Protein AF-A0A5E4Q9N6-F1 (afdb_monomer_lite)

pLDDT: mean 71.91, std 23.94, range [23.38, 96.75]

Sequence (325 aa):
MKAAAMTVWIFINLLCFGMCGYLYLIWSQYWMSIERQRLFTESQDKSHRRSSAFNYQEKYTDKHDDQLLNTTYSVQKHRRSVVALKTNMFQIFNKSNRSDPPTNKIIKSRGSPRFPNLHKPILEFDSEKYECQDILTTECQIQTKEFKELMIKEFHRMLMSDAKVFVSGLDSQNPYDVKYERKSMQNIEEIMCALKSVAFRTVTANDEPFLSLGYRIPKEPLLGERVFDTCAVVTSAGALLGSRFGLWFSLQRCNKVRVFEYVPSVRVTRRCHYYIPASDPSCTLGAWHPLAQEKLLAERMRQNSDIDVFQRGFIDINGFNTLRC

Radius of gyration: 28.97 Å; chains: 1; bounding box: 60×70×92 Å

Foldseek 3Di:
DVVVVVVVVVVVVVVVCVVVVVVVVVVVVVLVVVVVVVVLVVVVVVVVVVVVVPPPDDDDDDDDDDDDDDDDDDDDDDDDDDDDPDPDDDDDDDDDDDDDPDDPPPPPPPPRDDDPPPDPDLFPDQLLVLADPDLPDPVNVVSLVVVVVSLLVLLVVCLCPFALPPPPDDPRDPVPPDDDDDDDDDDLLVVLVVLLPPDDWDDACVDPPNVVVVPPGHNATDVHLAAEAEEEAAAFFLLHHDDCCSVSVCLARYQKYKYFSLQPASSDAQGGGVVDNDGHSCSNNNHHDSSSVVSVSQVVQFDDDSCCCHNVGMGMHGHSVNRDD

Organism: NCBI:txid189913

InterPro domains:
  IPR038578 GT29-like superfamiliy [G3DSA:3.90.1480.20] (146-246)
  IPR038578 GT29-like superfamiliy [G3DSA:3.90.1480.20] (247-325)

Structure (mmCIF, N/CA/C/O backbone):
data_AF-A0A5E4Q9N6-F1
#
_entry.id   AF-A0A5E4Q9N6-F1
#
loop_
_atom_site.group_PDB
_atom_site.id
_atom_site.type_symbol
_atom_site.label_atom_id
_atom_site.label_alt_id
_atom_site.label_comp_id
_atom_site.label_asym_id
_atom_site.label_entity_id
_atom_site.label_seq_id
_atom_site.pdbx_PDB_ins_code
_atom_site.Cartn_x
_atom_site.Cartn_y
_atom_site.Cartn_z
_atom_site.occupancy
_atom_site.B_iso_or_equiv
_atom_site.auth_seq_id
_atom_site.auth_comp_id
_atom_site.auth_asym_id
_atom_site.auth_atom_id
_atom_site.pdbx_PDB_model_num
ATOM 1 N N . MET A 1 1 ? 35.224 11.654 70.254 1.00 63.12 1 MET A N 1
ATOM 2 C CA . MET A 1 1 ? 34.308 10.488 70.175 1.00 63.12 1 MET A CA 1
ATOM 3 C C . MET A 1 1 ? 32.966 10.805 69.507 1.00 63.12 1 MET A C 1
ATOM 5 O O . MET A 1 1 ? 32.588 10.071 68.607 1.00 63.12 1 MET A O 1
ATOM 9 N N . LYS A 1 2 ? 32.271 11.903 69.849 1.00 76.50 2 LYS A N 1
ATOM 10 C CA . LYS A 1 2 ? 30.964 12.245 69.242 1.00 76.50 2 LYS A CA 1
ATOM 11 C C . LYS A 1 2 ? 31.005 12.484 67.720 1.00 76.50 2 LYS A C 1
ATOM 13 O O . LYS A 1 2 ? 30.122 12.018 67.015 1.00 76.50 2 LYS A O 1
ATOM 18 N N . ALA A 1 3 ? 32.054 13.134 67.207 1.00 79.44 3 ALA A N 1
ATOM 19 C CA . ALA A 1 3 ? 32.204 13.384 65.768 1.00 79.44 3 ALA A CA 1
ATOM 20 C C . ALA A 1 3 ? 32.363 12.091 64.943 1.00 79.44 3 ALA A C 1
ATOM 22 O O . ALA A 1 3 ? 31.730 11.953 63.904 1.00 79.44 3 ALA A O 1
ATOM 23 N N . ALA A 1 4 ? 33.134 11.118 65.441 1.00 84.00 4 ALA A N 1
ATOM 24 C CA . ALA A 1 4 ? 33.314 9.824 64.778 1.00 84.00 4 ALA A CA 1
ATOM 25 C C . ALA A 1 4 ? 32.023 8.984 64.767 1.00 84.00 4 ALA A C 1
ATOM 27 O O . ALA A 1 4 ? 31.735 8.300 63.794 1.00 84.00 4 ALA A O 1
ATOM 28 N N . ALA A 1 5 ? 31.207 9.068 65.821 1.00 86.06 5 ALA A N 1
ATOM 29 C CA . ALA A 1 5 ? 29.907 8.398 65.846 1.00 86.06 5 ALA A CA 1
ATOM 30 C C . ALA A 1 5 ? 28.927 9.001 64.820 1.00 86.06 5 ALA A C 1
ATOM 32 O O . ALA A 1 5 ? 28.198 8.266 64.156 1.00 86.06 5 ALA A O 1
ATOM 33 N N . MET A 1 6 ? 28.947 10.327 64.641 1.00 87.69 6 MET A N 1
ATOM 34 C CA . MET A 1 6 ? 28.090 11.013 63.666 1.00 87.69 6 MET A CA 1
ATOM 35 C C . MET A 1 6 ? 28.485 10.704 62.218 1.00 87.69 6 MET A C 1
ATOM 37 O O . MET A 1 6 ? 27.607 10.492 61.384 1.00 87.69 6 MET A O 1
ATOM 41 N N . THR A 1 7 ? 29.782 10.617 61.904 1.00 90.06 7 THR A N 1
ATOM 42 C CA . THR A 1 7 ? 30.233 10.261 60.546 1.00 90.06 7 THR A CA 1
ATOM 43 C C . THR A 1 7 ? 29.887 8.817 60.188 1.00 90.06 7 THR A C 1
ATOM 45 O O . THR A 1 7 ? 29.430 8.561 59.075 1.00 90.06 7 THR A O 1
ATOM 48 N N . VAL A 1 8 ? 30.013 7.886 61.139 1.00 91.06 8 VAL A N 1
ATOM 49 C CA . VAL A 1 8 ? 29.593 6.487 60.956 1.00 91.06 8 VAL A CA 1
ATOM 50 C C . VAL A 1 8 ? 28.080 6.391 60.735 1.00 91.06 8 VAL A C 1
ATOM 52 O O . VAL A 1 8 ? 27.640 5.679 59.835 1.00 91.06 8 VAL A O 1
ATOM 55 N N . TRP A 1 9 ? 27.274 7.146 61.487 1.00 91.50 9 TRP A N 1
ATOM 56 C CA . TRP A 1 9 ? 25.818 7.161 61.312 1.00 91.50 9 TRP A CA 1
ATOM 57 C C . TRP A 1 9 ? 25.390 7.698 59.937 1.00 91.50 9 TRP A C 1
ATOM 59 O O . TRP A 1 9 ? 24.536 7.100 59.280 1.00 91.50 9 TRP A O 1
ATOM 69 N N . ILE A 1 10 ? 26.012 8.782 59.459 1.00 91.88 10 ILE A N 1
ATOM 70 C CA . ILE A 1 10 ? 25.745 9.331 58.119 1.00 91.88 10 ILE A CA 1
ATOM 71 C C . ILE A 1 10 ? 26.137 8.322 57.033 1.00 91.88 10 ILE A C 1
ATOM 73 O O . ILE A 1 10 ? 25.369 8.100 56.098 1.00 91.88 10 ILE A O 1
ATOM 77 N N . PHE A 1 11 ? 27.297 7.676 57.171 1.00 92.25 11 PHE A N 1
ATOM 78 C CA . PHE A 1 11 ? 27.776 6.689 56.205 1.00 92.25 11 PHE A CA 1
ATOM 79 C C . PHE A 1 11 ? 26.846 5.472 56.104 1.00 92.25 11 PHE A C 1
ATOM 81 O O . PHE A 1 11 ? 26.514 5.047 54.999 1.00 92.25 11 PHE A O 1
ATOM 88 N N . ILE A 1 12 ? 26.356 4.959 57.238 1.00 92.81 12 ILE A N 1
ATOM 89 C CA . ILE A 1 12 ? 25.386 3.854 57.264 1.00 92.81 12 ILE A CA 1
ATOM 90 C C . ILE A 1 12 ? 24.082 4.259 56.572 1.00 92.81 12 ILE A C 1
ATOM 92 O O . ILE A 1 12 ? 23.580 3.504 55.744 1.00 92.81 12 ILE A O 1
ATOM 96 N N . ASN A 1 13 ? 23.552 5.455 56.848 1.00 90.31 13 ASN A N 1
ATOM 97 C CA . ASN A 1 13 ? 22.339 5.926 56.179 1.00 90.31 13 ASN A CA 1
ATOM 98 C C . ASN A 1 13 ? 22.551 6.066 54.667 1.00 90.31 13 ASN A C 1
ATOM 100 O O . ASN A 1 13 ? 21.716 5.604 53.896 1.00 90.31 13 ASN A O 1
ATOM 104 N N . LEU A 1 14 ? 23.678 6.634 54.229 1.00 91.50 14 LEU A N 1
ATOM 105 C CA . LEU A 1 14 ? 23.986 6.798 52.807 1.00 91.50 14 LEU A CA 1
ATOM 106 C C . LEU A 1 14 ? 24.139 5.448 52.089 1.00 91.50 14 LEU A C 1
ATOM 108 O O . LEU A 1 14 ? 23.623 5.282 50.984 1.00 91.50 14 LEU A O 1
ATOM 112 N N . LEU A 1 15 ? 24.766 4.461 52.737 1.00 91.88 15 LEU A N 1
ATOM 113 C CA . LEU A 1 15 ? 24.825 3.088 52.234 1.00 91.88 15 LEU A CA 1
ATOM 114 C C . LEU A 1 15 ? 23.440 2.440 52.174 1.00 91.88 15 LEU A C 1
ATOM 116 O O . LEU A 1 15 ? 23.105 1.828 51.164 1.00 91.88 15 LEU A O 1
ATOM 120 N N . CYS A 1 16 ? 22.610 2.592 53.208 1.00 91.19 16 CYS A N 1
ATOM 121 C CA . CYS A 1 16 ? 21.252 2.053 53.213 1.00 91.19 16 CYS A CA 1
ATOM 122 C C . CYS A 1 16 ? 20.384 2.688 52.119 1.00 91.19 16 CYS A C 1
ATOM 124 O O . CYS A 1 16 ? 19.725 1.960 51.382 1.00 91.19 16 CYS A O 1
ATOM 126 N N . PHE A 1 17 ? 20.415 4.012 51.948 1.00 90.56 17 PHE A N 1
ATOM 127 C CA . PHE A 1 17 ? 19.688 4.683 50.867 1.00 90.56 17 PHE A CA 1
ATOM 128 C C . PHE A 1 17 ? 20.219 4.289 49.486 1.00 90.56 17 PHE A C 1
ATOM 130 O O . PHE A 1 17 ? 19.421 4.050 48.581 1.00 90.56 17 PHE A O 1
ATOM 137 N N . GLY A 1 18 ? 21.538 4.138 49.332 1.00 91.25 18 GLY A N 1
ATOM 138 C CA . GLY A 1 18 ? 22.152 3.647 48.098 1.00 91.25 18 GLY A CA 1
ATOM 139 C C . GLY A 1 18 ? 21.720 2.219 47.753 1.00 91.25 18 GLY A C 1
ATOM 140 O O . GLY A 1 18 ? 21.276 1.958 46.636 1.00 91.25 18 GLY A O 1
ATOM 141 N N . MET A 1 19 ? 21.767 1.304 48.724 1.00 90.44 19 MET A N 1
ATOM 142 C CA . MET A 1 19 ? 21.374 -0.097 48.542 1.00 90.44 19 MET A CA 1
ATOM 143 C C . MET A 1 19 ? 19.867 -0.249 48.307 1.00 90.44 19 MET A 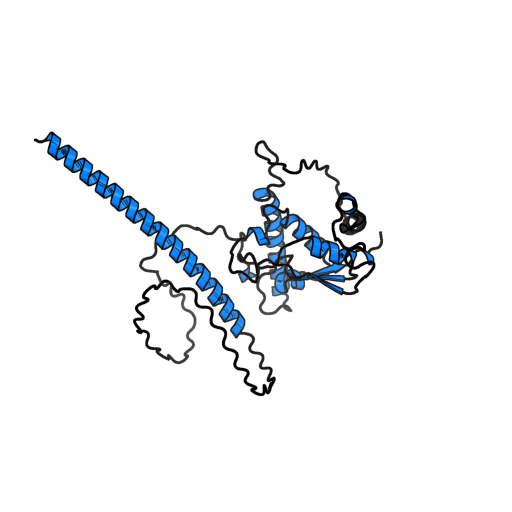C 1
ATOM 145 O O . MET A 1 19 ? 19.462 -0.984 47.407 1.00 90.44 19 MET A O 1
ATOM 149 N N . CYS A 1 20 ? 19.026 0.476 49.050 1.00 90.06 20 CYS A N 1
ATOM 150 C CA . CYS A 1 20 ? 17.578 0.491 48.834 1.00 90.06 20 CYS A CA 1
ATOM 151 C C . CYS A 1 20 ? 17.212 1.092 47.469 1.00 90.06 20 CYS A C 1
ATOM 153 O O . CYS A 1 20 ? 16.354 0.548 46.775 1.00 90.06 20 CYS A O 1
ATOM 155 N N . GLY A 1 21 ? 17.887 2.167 47.049 1.00 89.25 21 GLY A N 1
ATOM 156 C CA . GLY A 1 21 ? 17.717 2.754 45.719 1.00 89.25 21 GLY A CA 1
ATOM 157 C C . GLY A 1 21 ? 18.107 1.782 44.603 1.00 89.25 21 GLY A C 1
ATOM 158 O O . GLY A 1 21 ? 17.365 1.618 43.636 1.00 89.25 21 GLY A O 1
ATOM 159 N N . TYR A 1 22 ? 19.218 1.063 44.767 1.00 90.62 22 TYR A N 1
ATOM 160 C CA . TYR A 1 22 ? 19.654 0.041 43.815 1.00 90.62 22 TYR A CA 1
ATOM 161 C C . TYR A 1 22 ? 18.675 -1.141 43.729 1.00 90.62 22 TYR A C 1
ATOM 163 O O . TYR A 1 22 ? 18.290 -1.552 42.633 1.00 90.62 22 TYR A O 1
ATOM 171 N N . LEU A 1 23 ? 18.198 -1.645 44.873 1.00 87.88 23 LEU A N 1
ATOM 172 C CA . LEU A 1 23 ? 17.172 -2.690 44.918 1.00 87.88 23 LEU A CA 1
ATOM 173 C C . LEU A 1 23 ? 15.864 -2.232 44.262 1.00 87.88 23 LEU A C 1
ATOM 175 O O . LEU A 1 23 ? 15.242 -3.016 43.549 1.00 87.88 23 LEU A O 1
ATOM 179 N N . TYR A 1 24 ? 15.470 -0.967 44.435 1.00 87.38 24 TYR A N 1
ATOM 180 C CA . TYR A 1 24 ? 14.301 -0.398 43.762 1.00 87.38 24 TYR A CA 1
ATOM 181 C C . TYR A 1 24 ? 14.479 -0.321 42.237 1.00 87.38 24 TYR A C 1
ATOM 183 O O . TYR A 1 24 ? 13.549 -0.633 41.489 1.00 87.38 24 TYR A O 1
ATOM 191 N N . LEU A 1 25 ? 15.671 0.034 41.747 1.00 82.69 25 LEU A N 1
ATOM 192 C CA . LEU A 1 25 ? 15.967 0.026 40.310 1.00 82.69 25 LEU A CA 1
ATOM 193 C C . LEU A 1 25 ? 15.914 -1.389 39.725 1.00 82.69 25 LEU A C 1
ATOM 195 O O . LEU A 1 25 ? 15.277 -1.590 38.694 1.00 82.69 25 LEU A O 1
ATOM 199 N N . ILE A 1 26 ? 16.494 -2.384 40.402 1.00 84.38 26 ILE A N 1
ATOM 200 C CA . ILE A 1 26 ? 16.391 -3.786 39.967 1.00 84.38 26 ILE A CA 1
ATOM 201 C C . ILE A 1 26 ? 14.936 -4.253 39.998 1.00 84.38 26 ILE A C 1
ATOM 203 O O . ILE A 1 26 ? 14.472 -4.874 39.047 1.00 84.38 26 ILE A O 1
ATOM 207 N N . TRP A 1 27 ? 14.201 -3.948 41.066 1.00 83.38 27 TRP A N 1
ATOM 208 C CA . TRP A 1 27 ? 12.804 -4.345 41.214 1.00 83.38 27 TRP A CA 1
ATOM 209 C C . TRP A 1 27 ? 11.920 -3.717 40.130 1.00 83.38 27 TRP A C 1
ATOM 211 O O . TRP A 1 27 ? 11.138 -4.418 39.489 1.00 83.38 27 TRP A O 1
ATOM 221 N N . SER A 1 28 ? 12.082 -2.421 39.857 1.00 77.50 28 SER A N 1
ATOM 222 C CA . SER A 1 28 ? 11.343 -1.735 38.791 1.00 77.50 28 SER A CA 1
ATOM 223 C C . SER A 1 28 ? 11.715 -2.254 37.397 1.00 77.50 28 SER A C 1
ATOM 225 O O . SER A 1 28 ? 10.812 -2.511 36.601 1.00 77.50 28 SER A O 1
ATOM 227 N N . GLN A 1 29 ? 13.000 -2.503 37.108 1.00 73.06 29 GLN A N 1
ATOM 228 C CA . GLN A 1 29 ? 13.435 -3.126 35.849 1.00 73.06 29 GLN A CA 1
ATOM 229 C C . GLN A 1 29 ? 12.913 -4.562 35.695 1.00 73.06 29 GLN A C 1
ATOM 231 O O . GLN A 1 29 ? 12.460 -4.939 34.613 1.00 73.06 29 GLN A O 1
ATOM 236 N N . TYR A 1 30 ? 12.927 -5.355 36.769 1.00 81.31 30 TYR A N 1
ATOM 237 C CA . TYR A 1 30 ? 12.400 -6.719 36.785 1.00 81.31 30 TYR A CA 1
ATOM 238 C C . TYR A 1 30 ? 10.909 -6.735 36.446 1.00 81.31 30 TYR A C 1
ATOM 240 O O . TYR A 1 30 ? 10.497 -7.425 35.513 1.00 81.31 30 TYR A O 1
ATOM 248 N N . TRP A 1 31 ? 10.100 -5.931 37.141 1.00 72.88 31 TRP A N 1
ATOM 249 C CA . TRP A 1 31 ? 8.663 -5.861 36.874 1.00 72.88 31 TRP A CA 1
ATOM 250 C C . TRP A 1 31 ? 8.352 -5.315 35.483 1.00 72.88 31 TRP A C 1
ATOM 252 O O . TRP A 1 31 ? 7.446 -5.820 34.827 1.00 72.88 31 TRP A O 1
ATOM 262 N N . MET A 1 32 ? 9.130 -4.351 34.989 1.00 66.19 32 MET A N 1
ATOM 263 C CA . MET A 1 32 ? 8.993 -3.842 33.623 1.00 66.19 32 MET A CA 1
ATOM 264 C C . MET A 1 32 ? 9.303 -4.918 32.566 1.00 66.19 32 MET A C 1
ATOM 266 O O . MET A 1 32 ? 8.628 -4.990 31.538 1.00 66.19 32 MET A O 1
ATOM 270 N N . SER A 1 33 ? 10.288 -5.783 32.821 1.00 67.94 33 SER A N 1
ATOM 271 C CA . SER A 1 33 ? 10.612 -6.934 31.968 1.00 67.94 33 SER A CA 1
ATOM 272 C C . SER A 1 33 ? 9.507 -7.998 31.989 1.00 67.94 33 SER A C 1
ATOM 274 O O . SER A 1 33 ? 9.077 -8.465 30.934 1.00 67.94 33 SER A O 1
ATOM 276 N N . ILE A 1 34 ? 8.992 -8.337 33.175 1.00 68.94 34 ILE A N 1
ATOM 277 C CA . ILE A 1 34 ? 7.900 -9.308 33.341 1.00 68.94 34 ILE A CA 1
ATOM 278 C C . ILE A 1 34 ? 6.616 -8.826 32.667 1.00 68.94 34 ILE A C 1
ATOM 280 O O . ILE A 1 34 ? 5.957 -9.608 31.983 1.00 68.94 34 ILE A O 1
ATOM 284 N N . GLU A 1 35 ? 6.265 -7.549 32.813 1.00 65.56 35 GLU A N 1
ATOM 285 C CA . GLU A 1 35 ? 5.059 -7.008 32.185 1.00 65.56 35 GLU A CA 1
ATOM 286 C C . GLU A 1 35 ? 5.188 -7.006 30.657 1.00 65.56 35 GLU A C 1
ATOM 288 O O . GLU A 1 35 ? 4.273 -7.435 29.955 1.00 65.56 35 GLU A O 1
ATOM 293 N N . ARG A 1 36 ? 6.375 -6.663 30.133 1.00 58.41 36 ARG A N 1
ATOM 294 C CA . ARG A 1 36 ? 6.696 -6.812 28.708 1.00 58.41 36 ARG A CA 1
ATOM 295 C C . ARG A 1 36 ? 6.514 -8.265 28.237 1.00 58.41 36 ARG A C 1
ATOM 297 O O . ARG A 1 36 ? 5.963 -8.475 27.162 1.00 58.41 36 ARG A O 1
ATOM 304 N N . GLN A 1 37 ? 6.935 -9.259 29.024 1.00 59.28 37 GLN A N 1
ATOM 305 C CA . GLN A 1 37 ? 6.758 -10.681 28.695 1.00 59.28 37 GLN A CA 1
ATOM 306 C C . GLN A 1 37 ? 5.292 -11.137 28.737 1.00 59.28 37 GLN A C 1
ATOM 308 O O . GLN A 1 37 ? 4.863 -11.837 27.823 1.00 59.28 37 GLN A O 1
ATOM 313 N N . ARG A 1 38 ? 4.502 -10.716 29.735 1.00 60.38 38 ARG A N 1
ATOM 314 C CA . ARG A 1 38 ? 3.066 -11.051 29.813 1.00 60.38 38 ARG A CA 1
ATOM 315 C C . ARG A 1 38 ? 2.285 -10.567 28.600 1.00 60.38 38 ARG A C 1
ATOM 317 O O . ARG A 1 38 ? 1.470 -11.315 28.074 1.00 60.38 38 ARG A O 1
ATOM 324 N N . LEU A 1 39 ? 2.577 -9.358 28.131 1.00 52.25 39 LEU A N 1
ATOM 325 C CA . LEU A 1 39 ? 1.938 -8.779 26.949 1.00 52.25 39 LEU A CA 1
ATOM 326 C C . LEU A 1 39 ? 2.237 -9.581 25.672 1.00 52.25 39 LEU A C 1
ATOM 328 O O . LEU A 1 39 ? 1.369 -9.723 24.810 1.00 52.25 39 LEU A O 1
ATOM 332 N N . PHE A 1 40 ? 3.438 -10.159 25.557 1.00 52.41 40 PHE A N 1
ATOM 333 C CA . PHE A 1 40 ? 3.755 -11.083 24.466 1.00 52.41 40 PHE A CA 1
ATOM 334 C C . PHE A 1 40 ? 2.951 -12.386 24.574 1.00 52.41 40 PHE A C 1
ATOM 336 O O . PHE A 1 40 ? 2.409 -12.839 23.564 1.00 52.41 40 PHE A O 1
ATOM 343 N N . THR A 1 41 ? 2.806 -12.951 25.776 1.00 49.03 41 THR A N 1
ATOM 344 C CA . THR A 1 41 ? 2.008 -14.167 26.005 1.00 49.03 41 THR A CA 1
ATOM 345 C C . THR A 1 41 ? 0.518 -13.939 25.735 1.00 49.03 41 THR A C 1
ATOM 347 O O . THR A 1 41 ? -0.110 -14.754 25.067 1.00 49.03 41 THR A O 1
ATOM 350 N N . GLU A 1 42 ? -0.047 -12.807 26.162 1.00 47.59 42 GLU A N 1
ATOM 351 C CA . GLU A 1 42 ? -1.461 -12.467 25.941 1.00 47.59 42 GLU A CA 1
ATOM 352 C C . GLU A 1 42 ? -1.776 -12.248 24.448 1.00 47.59 42 GLU A C 1
ATOM 354 O O . GLU A 1 42 ? -2.824 -12.671 23.955 1.00 47.59 42 GLU A O 1
ATOM 359 N N . SER A 1 43 ? -0.828 -11.685 23.684 1.00 46.88 43 SER A N 1
ATOM 360 C CA . SER A 1 43 ? -0.939 -11.586 22.220 1.00 46.88 43 SER A CA 1
ATOM 361 C C . SER A 1 43 ? -0.906 -12.952 21.517 1.00 46.88 43 SER A C 1
ATOM 363 O O . SER A 1 43 ? -1.588 -13.143 20.507 1.00 46.88 43 SER A O 1
ATOM 365 N N . GLN A 1 44 ? -0.160 -13.924 22.059 1.00 44.62 44 GLN A N 1
ATOM 366 C CA . GLN A 1 44 ? -0.135 -15.294 21.541 1.00 44.62 44 GLN A CA 1
ATOM 367 C C . GLN A 1 44 ? -1.417 -16.055 21.887 1.00 44.62 44 GLN A C 1
ATOM 369 O O . GLN A 1 44 ? -1.954 -16.745 21.020 1.00 44.62 44 GLN A O 1
ATOM 374 N N . ASP A 1 45 ? -1.956 -15.889 23.093 1.00 40.06 45 ASP A N 1
ATOM 375 C CA . ASP A 1 45 ? -3.179 -16.575 23.526 1.00 40.06 45 ASP A CA 1
ATOM 376 C C . ASP A 1 45 ? -4.422 -16.097 22.745 1.00 40.06 45 ASP A C 1
ATOM 378 O O . ASP A 1 45 ? -5.260 -16.906 22.334 1.00 40.06 45 ASP A O 1
ATOM 382 N N . LYS A 1 46 ? -4.500 -14.795 22.417 1.00 44.97 46 LYS A N 1
ATOM 383 C CA . LYS A 1 46 ? -5.507 -14.261 21.477 1.00 44.97 46 LYS A CA 1
ATOM 384 C C . LYS A 1 46 ? -5.354 -14.856 20.066 1.00 44.97 46 LYS A C 1
ATOM 386 O O . LYS A 1 46 ? -6.355 -15.130 19.405 1.00 44.97 46 LYS A O 1
ATOM 391 N N . SER A 1 47 ? -4.121 -15.106 19.609 1.00 38.31 47 SER A N 1
ATOM 392 C CA . SER A 1 47 ? -3.859 -15.725 18.299 1.00 38.31 47 SER A CA 1
ATOM 393 C C . SER A 1 47 ? -4.219 -17.220 18.253 1.00 38.31 47 SER A C 1
ATOM 395 O O . SER A 1 47 ? -4.844 -17.658 17.292 1.00 38.31 47 SER A O 1
ATOM 397 N N . HIS A 1 48 ? -3.945 -17.988 19.315 1.00 34.50 48 HIS A N 1
ATOM 398 C CA . HIS A 1 48 ? -4.281 -19.416 19.394 1.00 34.50 48 HIS A CA 1
ATOM 399 C C . HIS A 1 48 ? -5.787 -19.678 19.555 1.00 34.50 48 HIS A C 1
ATOM 401 O O . HIS A 1 48 ? -6.301 -20.669 19.026 1.00 34.50 48 HIS A O 1
ATOM 407 N N . ARG A 1 49 ? -6.521 -18.771 20.216 1.00 34.53 49 ARG A N 1
ATOM 408 C CA . ARG A 1 49 ? -7.995 -18.793 20.229 1.00 34.53 49 ARG A CA 1
ATOM 409 C C . ARG A 1 49 ? -8.612 -18.444 18.869 1.00 34.53 49 ARG A C 1
ATOM 411 O O . ARG A 1 49 ? -9.667 -18.976 18.545 1.00 34.53 49 ARG A O 1
ATOM 418 N N . ARG A 1 50 ? -7.951 -17.620 18.041 1.00 37.78 50 ARG A N 1
ATOM 419 C CA . ARG A 1 50 ? -8.376 -17.357 16.650 1.00 37.78 50 ARG A CA 1
ATOM 420 C C . ARG A 1 50 ? -8.204 -18.584 15.743 1.00 37.78 50 ARG A C 1
ATOM 422 O O . ARG A 1 50 ? -9.062 -18.827 14.903 1.00 37.78 50 ARG A O 1
ATOM 429 N N . SER A 1 51 ? -7.168 -19.402 15.948 1.00 32.50 51 SER A N 1
ATOM 430 C CA . SER A 1 51 ? -6.929 -20.618 15.146 1.00 32.50 51 SER A CA 1
ATOM 431 C C . SER A 1 51 ? -7.894 -21.772 15.439 1.00 32.50 51 SER A C 1
ATOM 433 O O . SER A 1 51 ? -8.029 -22.677 14.626 1.00 32.50 51 SER A O 1
ATOM 435 N N . SER A 1 52 ? -8.556 -21.770 16.598 1.00 31.23 52 SER A N 1
ATOM 436 C CA . SER A 1 52 ? -9.458 -22.851 17.026 1.00 31.23 52 SER A CA 1
ATOM 437 C C . SER A 1 52 ? -10.925 -22.628 16.625 1.00 31.23 52 SER A C 1
ATOM 439 O O . SER A 1 52 ? -11.739 -23.535 16.782 1.00 31.23 52 SER A O 1
ATOM 441 N N . ALA A 1 53 ? -11.260 -21.461 16.060 1.00 31.23 53 ALA A N 1
ATOM 442 C CA . ALA A 1 53 ? -12.606 -21.135 15.578 1.00 31.23 53 ALA A CA 1
ATOM 443 C C . ALA A 1 53 ? -12.872 -21.547 14.112 1.00 31.23 53 ALA A C 1
ATOM 445 O O . ALA A 1 53 ? -14.012 -21.478 13.664 1.00 31.23 53 ALA A O 1
ATOM 446 N N . PHE A 1 54 ? -11.859 -22.029 13.381 1.00 29.27 54 PHE A N 1
ATOM 447 C CA . PHE A 1 54 ? -11.995 -22.582 12.026 1.00 29.27 54 PHE A CA 1
ATOM 448 C C . PHE A 1 54 ? -11.591 -24.063 11.993 1.00 29.27 54 PHE A C 1
ATOM 450 O O . PHE A 1 54 ? -10.642 -24.453 11.324 1.00 29.27 54 PHE A O 1
ATOM 457 N N . ASN A 1 55 ? -12.337 -24.911 12.702 1.00 25.80 55 ASN A N 1
ATOM 458 C CA . ASN A 1 55 ? -12.392 -26.336 12.371 1.00 25.80 55 ASN A CA 1
ATOM 459 C C . ASN A 1 55 ? -13.548 -26.551 11.390 1.00 25.80 55 ASN A C 1
ATOM 461 O O . ASN A 1 55 ? -14.629 -26.992 11.777 1.00 25.80 55 ASN A O 1
ATOM 465 N N . TYR A 1 56 ? -13.321 -26.215 10.116 1.00 24.52 56 TYR A N 1
ATOM 466 C CA . TYR A 1 56 ? -14.074 -26.854 9.043 1.00 24.52 56 TYR A CA 1
ATOM 467 C C . TYR A 1 56 ? -13.391 -28.188 8.762 1.00 24.52 56 TYR A C 1
ATOM 469 O O . TYR A 1 56 ? -12.200 -28.273 8.468 1.00 24.52 56 TYR A O 1
ATOM 477 N N . GLN A 1 57 ? -14.157 -29.238 8.994 1.00 28.39 57 GLN A N 1
ATOM 478 C CA . GLN A 1 57 ? -13.735 -30.620 9.009 1.00 28.39 57 GLN A CA 1
ATOM 479 C C . GLN A 1 57 ? -13.585 -31.106 7.566 1.00 28.39 57 GLN A C 1
ATOM 481 O O . GLN A 1 57 ? -14.563 -31.533 6.962 1.00 28.39 57 GLN A O 1
ATOM 486 N N . GLU A 1 58 ? -12.371 -31.053 7.015 1.00 24.23 58 GLU A N 1
ATOM 487 C CA . GLU A 1 58 ? -12.068 -31.700 5.738 1.00 24.23 58 GLU A CA 1
ATOM 488 C C . GLU A 1 58 ? -11.194 -32.934 5.969 1.00 24.23 58 GLU A C 1
ATOM 490 O O . GLU A 1 58 ? -10.047 -32.888 6.414 1.00 24.23 58 GLU A O 1
ATOM 495 N N . LYS A 1 59 ? -11.826 -34.083 5.745 1.00 24.00 59 LYS A N 1
ATOM 496 C CA . LYS A 1 59 ? -11.290 -35.422 5.936 1.00 24.00 59 LYS A CA 1
ATOM 497 C C . LYS A 1 59 ? -10.494 -35.795 4.684 1.00 24.00 59 LYS A C 1
ATOM 499 O O . LYS A 1 59 ? -11.060 -36.364 3.759 1.00 24.00 59 LYS A O 1
ATOM 504 N N . TYR A 1 60 ? -9.199 -35.491 4.664 1.00 23.38 60 TYR A N 1
ATOM 505 C CA . TYR A 1 60 ? -8.258 -36.072 3.704 1.00 23.38 60 TYR A CA 1
ATOM 506 C C . TYR A 1 60 ? -7.483 -37.199 4.391 1.00 23.38 60 TYR A C 1
ATOM 508 O O . TYR A 1 60 ? -6.709 -36.981 5.320 1.00 23.38 60 TYR A O 1
ATOM 516 N N . THR A 1 61 ? -7.759 -38.433 3.976 1.00 25.02 61 THR A N 1
ATOM 517 C CA . THR A 1 61 ? -6.976 -39.610 4.351 1.00 25.02 61 THR A CA 1
ATOM 518 C C . THR A 1 61 ? -5.745 -39.666 3.462 1.00 25.02 61 THR A C 1
ATOM 520 O O . THR A 1 61 ? -5.885 -39.996 2.285 1.00 25.02 61 THR A O 1
ATOM 523 N N . ASP A 1 62 ? -4.570 -39.386 4.018 1.00 25.47 62 ASP A N 1
ATOM 524 C CA . ASP A 1 62 ? -3.303 -39.665 3.348 1.00 25.47 62 ASP A CA 1
ATOM 525 C C . ASP A 1 62 ? -2.637 -40.875 4.008 1.00 25.47 62 ASP A C 1
ATOM 527 O O . ASP A 1 62 ? -2.330 -40.878 5.204 1.00 25.47 62 ASP A O 1
ATOM 531 N N . LYS A 1 63 ? -2.503 -41.951 3.228 1.00 26.33 63 LYS A N 1
ATOM 532 C CA . LYS A 1 63 ? -1.721 -43.135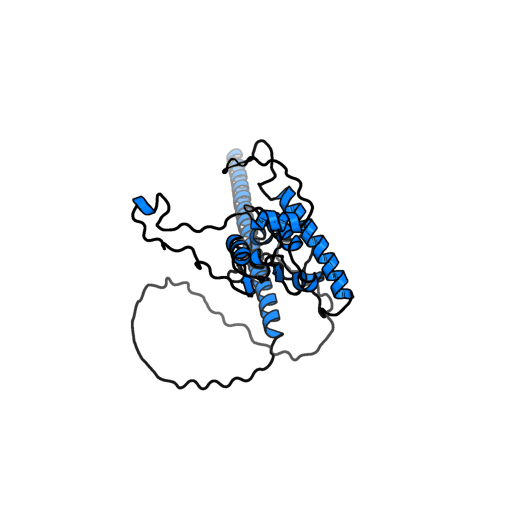 3.581 1.00 26.33 63 LYS A CA 1
ATOM 533 C C . LYS A 1 63 ? -0.265 -42.809 3.274 1.00 26.33 63 LYS A C 1
ATOM 535 O O . LYS A 1 63 ? 0.107 -42.772 2.107 1.00 26.33 63 LYS A O 1
ATOM 540 N N . HIS A 1 64 ? 0.550 -42.635 4.306 1.00 26.83 64 HIS A N 1
ATOM 541 C CA . HIS A 1 64 ? 1.998 -42.689 4.155 1.00 26.83 64 HIS A CA 1
ATOM 542 C C . HIS A 1 64 ? 2.503 -44.061 4.598 1.00 26.83 64 HIS A C 1
ATOM 544 O O . HIS A 1 64 ? 2.396 -44.423 5.768 1.00 26.83 64 HIS A O 1
ATOM 550 N N . ASP A 1 65 ? 3.009 -44.814 3.619 1.00 26.03 65 ASP A N 1
ATOM 551 C CA . ASP A 1 65 ? 3.839 -45.998 3.812 1.00 26.03 65 ASP A CA 1
ATOM 552 C C . ASP A 1 65 ? 5.148 -45.600 4.504 1.00 26.03 65 ASP A C 1
ATOM 554 O O . ASP A 1 65 ? 5.874 -44.710 4.050 1.00 26.03 65 ASP A O 1
ATOM 558 N N . ASP A 1 66 ? 5.447 -46.300 5.595 1.00 29.03 66 ASP A N 1
ATOM 559 C CA . ASP A 1 66 ? 6.741 -46.293 6.259 1.00 29.03 66 ASP A CA 1
ATOM 560 C C . ASP A 1 66 ? 7.786 -46.978 5.369 1.00 29.03 66 ASP A C 1
ATOM 562 O O . ASP A 1 66 ? 7.719 -48.185 5.126 1.00 29.03 66 ASP A O 1
ATOM 566 N N . GLN A 1 67 ? 8.822 -46.243 4.963 1.00 29.25 67 GLN A N 1
ATOM 567 C CA . GLN A 1 67 ? 10.107 -46.856 4.633 1.00 29.25 67 GLN A CA 1
ATOM 568 C C . GLN A 1 67 ? 11.251 -46.147 5.351 1.00 29.25 67 GLN A C 1
ATOM 570 O O . GLN A 1 67 ? 11.600 -44.996 5.093 1.00 29.25 67 GLN A O 1
ATOM 575 N N . LEU A 1 68 ? 11.823 -46.914 6.278 1.00 27.84 68 LEU A N 1
ATOM 576 C CA . LEU A 1 68 ? 13.080 -46.693 6.967 1.00 27.84 68 LEU A CA 1
ATOM 577 C C . LEU A 1 68 ? 14.214 -46.333 6.003 1.00 27.84 68 LEU A C 1
ATOM 579 O O . LEU A 1 68 ? 14.492 -47.078 5.067 1.00 27.84 68 LEU A O 1
ATOM 583 N N . LEU A 1 69 ? 14.991 -45.313 6.366 1.00 27.22 69 LEU A N 1
ATOM 584 C CA . LEU A 1 69 ? 16.414 -45.259 6.044 1.00 27.22 69 LEU A CA 1
ATOM 585 C C . LEU A 1 69 ? 17.180 -44.621 7.204 1.00 27.22 69 LEU A C 1
ATOM 587 O O . LEU A 1 69 ? 17.156 -43.416 7.444 1.00 27.22 69 LEU A O 1
ATOM 591 N N . ASN A 1 70 ? 17.855 -45.503 7.941 1.00 25.91 70 ASN A N 1
ATOM 592 C CA . ASN A 1 70 ? 18.891 -45.185 8.907 1.00 25.91 70 ASN A CA 1
ATOM 593 C C . ASN A 1 70 ? 20.038 -44.471 8.195 1.00 25.91 70 ASN A C 1
ATOM 595 O O . ASN A 1 70 ? 20.680 -45.051 7.319 1.00 25.91 70 ASN A O 1
ATOM 599 N N . THR A 1 71 ? 20.388 -43.263 8.624 1.00 27.38 71 THR A N 1
ATOM 600 C CA . THR A 1 71 ? 21.769 -42.800 8.470 1.00 27.38 71 THR A CA 1
ATOM 601 C C . THR A 1 71 ? 22.166 -41.937 9.656 1.00 27.38 71 THR A C 1
ATOM 603 O O . THR A 1 71 ? 21.735 -40.803 9.839 1.00 27.38 71 THR A O 1
ATOM 606 N N . THR A 1 72 ? 22.999 -42.537 10.494 1.00 25.86 72 THR A N 1
ATOM 607 C CA . THR A 1 72 ? 23.749 -41.923 11.580 1.00 25.86 72 THR A CA 1
ATOM 608 C C . THR A 1 72 ? 24.770 -40.933 11.027 1.00 25.86 72 THR A C 1
ATOM 610 O O . THR A 1 72 ? 25.720 -41.351 10.373 1.00 25.86 72 THR A O 1
ATOM 613 N N . TYR A 1 73 ? 24.641 -39.651 11.368 1.00 26.05 73 TYR A N 1
ATOM 614 C CA . TYR A 1 73 ? 25.780 -38.734 11.421 1.00 26.05 73 TYR A CA 1
ATOM 615 C C . TYR A 1 73 ? 25.722 -37.907 12.706 1.00 26.05 73 TYR A C 1
ATOM 617 O O . TYR A 1 73 ? 24.855 -37.062 12.918 1.00 26.05 73 TYR A O 1
ATOM 625 N N . SER A 1 74 ? 26.664 -38.228 13.589 1.00 25.48 74 SER A N 1
ATOM 626 C CA . SER A 1 74 ? 26.952 -37.553 14.846 1.00 25.48 74 SER A CA 1
ATOM 627 C C . SER A 1 74 ? 27.714 -36.258 14.576 1.00 25.48 74 SER A C 1
ATOM 629 O O . SER A 1 74 ? 28.799 -36.293 14.000 1.00 25.48 74 SER A O 1
ATOM 631 N N . VAL A 1 75 ? 27.186 -35.130 15.055 1.00 27.97 75 VAL A N 1
ATOM 632 C CA . VAL A 1 75 ? 27.986 -33.939 15.367 1.00 27.97 75 VAL A CA 1
ATOM 633 C C . VAL A 1 75 ? 27.555 -33.427 16.738 1.00 27.97 75 VAL A C 1
ATOM 635 O O . VAL A 1 75 ? 26.562 -32.719 16.895 1.00 27.97 75 VAL A O 1
ATOM 638 N N . GLN A 1 76 ? 28.319 -33.810 17.760 1.00 30.45 76 GLN A N 1
ATOM 639 C CA . GLN A 1 76 ? 28.295 -33.174 19.072 1.00 30.45 76 GLN A CA 1
ATOM 640 C C . GLN A 1 76 ? 28.896 -31.764 18.985 1.00 30.45 76 GLN A C 1
ATOM 642 O O . GLN A 1 76 ? 30.038 -31.604 18.560 1.00 30.45 76 GLN A O 1
ATOM 647 N N . LYS A 1 77 ? 28.188 -30.759 19.514 1.00 29.48 77 LYS A N 1
ATOM 648 C CA . LYS A 1 77 ? 28.811 -29.592 20.161 1.00 29.48 77 LYS A CA 1
ATOM 649 C C . LYS A 1 77 ? 27.962 -29.115 21.341 1.00 29.48 77 LYS A C 1
ATOM 651 O O . LYS A 1 77 ? 26.739 -29.204 21.344 1.00 29.48 77 LYS A O 1
ATOM 656 N N . HIS A 1 78 ? 28.672 -28.731 22.393 1.00 29.92 78 HIS A N 1
ATOM 657 C CA . HIS A 1 78 ? 28.291 -28.843 23.796 1.00 29.92 78 HIS A CA 1
ATOM 658 C C . HIS A 1 78 ? 27.107 -27.987 24.274 1.00 29.92 78 HIS A C 1
ATOM 660 O O . HIS A 1 78 ? 27.086 -26.768 24.121 1.00 29.92 78 HIS A O 1
ATOM 666 N N . ARG A 1 79 ? 26.203 -28.644 25.014 1.00 31.73 79 ARG A N 1
ATOM 667 C CA . ARG A 1 79 ? 25.283 -28.025 25.976 1.00 31.73 79 ARG A CA 1
ATOM 668 C C . ARG A 1 79 ? 26.075 -27.519 27.186 1.00 31.73 79 ARG A C 1
ATOM 670 O O . ARG A 1 79 ? 26.715 -28.317 27.864 1.00 31.73 79 ARG A O 1
ATOM 677 N N . ARG A 1 80 ? 25.968 -26.227 27.511 1.00 34.12 80 ARG A N 1
ATOM 678 C CA . ARG A 1 80 ? 26.182 -25.758 28.888 1.00 34.12 80 ARG A CA 1
ATOM 679 C C . ARG A 1 80 ? 24.879 -25.941 29.663 1.00 34.12 80 ARG A C 1
ATOM 681 O O . ARG A 1 80 ? 23.812 -25.524 29.223 1.00 34.12 80 ARG A O 1
ATOM 688 N N . SER A 1 81 ? 25.001 -26.641 30.778 1.00 33.72 81 SER A N 1
ATOM 689 C CA . SER A 1 81 ? 23.964 -27.028 31.724 1.00 33.72 81 SER A CA 1
ATOM 690 C C . SER A 1 81 ? 23.403 -25.829 32.489 1.00 33.72 81 SER A C 1
ATOM 692 O O . SER A 1 81 ? 24.149 -25.140 33.181 1.00 33.72 81 SER A O 1
ATOM 694 N N . VAL A 1 82 ? 22.084 -25.650 32.451 1.00 31.12 82 VAL A N 1
ATOM 695 C CA . VAL A 1 82 ? 21.337 -24.993 33.529 1.00 31.12 82 VAL A CA 1
ATOM 696 C C . VAL A 1 82 ? 20.395 -26.045 34.097 1.00 31.12 82 VAL A C 1
ATOM 698 O O . VAL A 1 82 ? 19.554 -26.596 33.390 1.00 31.12 82 VAL A O 1
ATOM 701 N N . VAL A 1 83 ? 20.606 -26.370 35.368 1.00 30.88 83 VAL A N 1
ATOM 702 C CA . VAL A 1 83 ? 19.763 -27.262 36.161 1.00 30.88 83 VAL A CA 1
ATOM 703 C C . VAL A 1 83 ? 18.403 -26.583 36.331 1.00 30.88 83 VAL A C 1
ATOM 705 O O . VAL A 1 83 ? 18.266 -25.646 37.110 1.00 30.88 83 VAL A O 1
ATOM 708 N N . ALA A 1 84 ? 17.400 -27.034 35.580 1.00 33.06 84 ALA A N 1
ATOM 709 C CA . ALA A 1 84 ? 16.005 -26.700 35.834 1.00 33.06 84 ALA A CA 1
ATOM 710 C C . ALA A 1 84 ? 15.414 -27.794 36.730 1.00 33.06 84 ALA A C 1
ATOM 712 O O . ALA A 1 84 ? 15.117 -28.900 36.276 1.00 33.06 84 ALA A O 1
ATOM 713 N N . LEU A 1 85 ? 15.288 -27.486 38.021 1.00 27.42 85 LEU A N 1
ATOM 714 C CA . LEU A 1 85 ? 14.585 -28.316 38.991 1.00 27.42 85 LEU A CA 1
ATOM 715 C C . LEU A 1 85 ? 13.097 -28.327 38.607 1.00 27.42 85 LEU A C 1
ATOM 717 O O . LEU A 1 85 ? 12.397 -27.325 38.743 1.00 27.42 85 LEU A O 1
ATOM 721 N N . LYS A 1 86 ? 12.626 -29.445 38.055 1.00 30.03 86 LYS A N 1
ATOM 722 C CA . LYS A 1 86 ? 11.242 -29.621 37.612 1.00 30.03 86 LYS A CA 1
ATOM 723 C C . LYS A 1 86 ? 10.408 -30.116 38.798 1.00 30.03 86 LYS A C 1
ATOM 725 O O . LYS A 1 86 ? 10.239 -31.317 38.984 1.00 30.03 86 LYS A O 1
ATOM 730 N N . THR A 1 87 ? 9.905 -29.206 39.627 1.00 28.92 87 THR A N 1
ATOM 731 C CA . THR A 1 87 ? 8.844 -29.539 40.587 1.00 28.92 87 THR A CA 1
ATOM 732 C C . THR A 1 87 ? 7.519 -29.635 39.834 1.00 28.92 87 THR A C 1
ATOM 734 O O . THR A 1 87 ? 6.862 -28.643 39.528 1.00 28.92 87 THR A O 1
ATOM 737 N N . ASN A 1 88 ? 7.139 -30.867 39.492 1.00 31.64 88 ASN A N 1
ATOM 738 C CA . ASN A 1 88 ? 5.799 -31.201 39.023 1.00 31.64 88 ASN A CA 1
ATOM 739 C C . ASN A 1 88 ? 4.805 -30.986 40.167 1.00 31.64 88 ASN A C 1
ATOM 741 O O . ASN A 1 88 ? 4.673 -31.838 41.042 1.00 31.64 88 ASN A O 1
ATOM 745 N N . MET A 1 89 ? 4.078 -29.873 40.145 1.00 31.14 89 MET A N 1
ATOM 746 C CA . MET A 1 89 ? 2.883 -29.726 40.968 1.00 31.14 89 MET A CA 1
ATOM 747 C C . MET A 1 89 ? 1.852 -28.843 40.266 1.00 31.14 89 MET A C 1
ATOM 749 O O . MET A 1 89 ? 1.640 -27.698 40.637 1.00 31.14 89 MET A O 1
ATOM 753 N N . PHE A 1 90 ? 1.197 -29.398 39.247 1.00 28.09 90 PHE A N 1
ATOM 754 C CA . PHE A 1 90 ? -0.108 -28.914 38.801 1.00 28.09 90 PHE A CA 1
ATOM 755 C C . PHE A 1 90 ? -0.993 -30.119 38.488 1.00 28.09 90 PHE A C 1
ATOM 757 O O . PHE A 1 90 ? -0.875 -30.757 37.444 1.00 28.09 90 PHE A O 1
ATOM 764 N N . GLN A 1 91 ? -1.849 -30.453 39.455 1.00 30.88 91 GLN A N 1
ATOM 765 C CA . GLN A 1 91 ? -2.982 -31.345 39.260 1.00 30.88 91 GLN A CA 1
ATOM 766 C C . GLN A 1 91 ? -3.961 -30.688 38.283 1.00 30.88 91 GLN A C 1
ATOM 768 O O . GLN A 1 91 ? -4.432 -29.573 38.507 1.00 30.88 91 GLN A O 1
ATOM 773 N N . ILE A 1 92 ? -4.262 -31.399 37.202 1.00 29.61 92 ILE A N 1
ATOM 774 C CA . ILE A 1 92 ? -5.318 -31.059 36.254 1.00 29.61 92 ILE A CA 1
ATOM 775 C C . ILE A 1 92 ? -6.652 -31.350 36.948 1.00 29.61 92 ILE A C 1
ATOM 777 O O . ILE A 1 92 ? -7.056 -32.504 37.076 1.00 29.61 92 ILE A O 1
ATOM 781 N N . PHE A 1 93 ? -7.336 -30.308 37.418 1.00 27.61 93 PHE A N 1
ATOM 782 C CA . PHE A 1 93 ? -8.752 -30.401 37.764 1.00 27.61 93 PHE A CA 1
ATOM 783 C C . PHE A 1 93 ? -9.579 -30.178 36.496 1.00 27.61 93 PHE A C 1
ATOM 785 O O . PHE A 1 93 ? -9.734 -29.050 36.030 1.00 27.61 93 PHE A O 1
ATOM 792 N N . ASN A 1 94 ? -10.136 -31.261 35.955 1.00 32.22 94 ASN A N 1
ATOM 793 C CA . ASN A 1 94 ? -11.225 -31.191 34.988 1.00 32.22 94 ASN A CA 1
ATOM 794 C C . ASN A 1 94 ? -12.469 -30.644 35.699 1.00 32.22 94 ASN A C 1
ATOM 796 O O . ASN A 1 94 ? -13.043 -31.325 36.549 1.00 32.22 94 ASN A O 1
ATOM 800 N N . LYS A 1 95 ? -12.899 -29.423 35.358 1.00 31.52 95 LYS A N 1
ATOM 801 C CA . LYS A 1 95 ? -14.192 -28.885 35.795 1.00 31.52 95 LYS A CA 1
ATOM 802 C C . LYS A 1 95 ? -15.109 -28.709 34.588 1.00 31.52 95 LYS A C 1
ATOM 804 O O . LYS A 1 95 ? -14.790 -27.996 33.644 1.00 31.52 95 LYS A O 1
ATOM 809 N N . SER A 1 96 ? -16.232 -29.411 34.657 1.00 29.62 96 SER A N 1
ATOM 810 C CA . SER A 1 96 ? -17.342 -29.445 33.709 1.00 29.62 96 SER A CA 1
ATOM 811 C C . SER A 1 96 ? -17.927 -28.063 33.406 1.00 29.62 96 SER A C 1
ATOM 813 O O . SER A 1 96 ? -18.117 -27.249 34.313 1.00 29.62 96 SER A O 1
ATOM 815 N N . ASN A 1 97 ? -18.287 -27.860 32.137 1.00 34.91 97 ASN A N 1
ATOM 816 C CA . ASN A 1 97 ? -18.990 -26.693 31.609 1.00 34.91 97 ASN A CA 1
ATOM 817 C C . ASN A 1 97 ? -20.312 -26.424 32.344 1.00 34.91 97 ASN A C 1
ATOM 819 O O . ASN A 1 97 ? -21.225 -27.248 32.321 1.00 34.91 97 ASN A O 1
ATOM 823 N N . ARG A 1 98 ? -20.441 -25.224 32.914 1.00 29.42 98 ARG A N 1
ATOM 824 C CA . ARG A 1 98 ? -21.732 -24.581 33.176 1.00 29.42 98 ARG A CA 1
ATOM 825 C C . ARG A 1 98 ? -21.582 -23.100 32.837 1.00 29.42 98 ARG A C 1
ATOM 827 O O . ARG A 1 98 ? -20.702 -22.428 33.366 1.00 29.42 98 ARG A O 1
ATOM 834 N N . SER A 1 99 ? -22.370 -22.648 31.870 1.00 37.34 99 SER A N 1
ATOM 835 C CA . SER A 1 99 ? -22.376 -21.290 31.337 1.00 37.34 99 SER A CA 1
ATOM 836 C C . SER A 1 99 ? -23.136 -20.355 32.278 1.00 37.34 99 SER A C 1
ATOM 838 O O . SER A 1 99 ? -24.364 -20.336 32.251 1.00 37.34 99 SER A O 1
ATOM 840 N N . ASP A 1 100 ? -22.403 -19.583 33.077 1.00 30.06 100 ASP A N 1
ATOM 841 C CA . ASP A 1 100 ? -22.913 -18.380 33.742 1.00 30.06 100 ASP A CA 1
ATOM 842 C C . ASP A 1 100 ? -22.385 -17.128 33.007 1.00 30.06 100 ASP A C 1
ATOM 844 O O . ASP A 1 100 ? -21.264 -17.154 32.485 1.00 30.06 100 ASP A O 1
ATOM 848 N N . PRO A 1 101 ? -23.163 -16.031 32.933 1.00 34.19 101 PRO A N 1
ATOM 849 C CA . PRO A 1 101 ? -22.797 -14.827 32.186 1.00 34.19 101 PRO A CA 1
ATOM 850 C C . PRO A 1 101 ? -21.596 -14.099 32.823 1.00 34.19 101 PRO A C 1
ATOM 852 O O . PRO A 1 101 ? -21.379 -14.198 34.038 1.00 34.19 101 PRO A O 1
ATOM 855 N N . PRO A 1 102 ? -20.799 -13.343 32.041 1.00 38.41 102 PRO A N 1
ATOM 856 C CA . PRO A 1 102 ? -19.562 -12.758 32.528 1.00 38.41 102 PRO A CA 1
ATOM 857 C C . PRO A 1 102 ? -19.879 -11.573 33.443 1.00 38.41 102 PRO A C 1
ATOM 859 O O . PRO A 1 102 ? -20.125 -10.453 33.006 1.00 38.41 102 PRO A O 1
ATOM 862 N N . THR A 1 103 ? -19.848 -11.812 34.749 1.00 33.41 103 THR A N 1
ATOM 863 C CA . THR A 1 103 ? -19.690 -10.728 35.717 1.00 33.41 103 THR A CA 1
ATOM 864 C C . THR A 1 103 ? -18.251 -10.227 35.621 1.00 33.41 103 THR A C 1
ATOM 866 O O . THR A 1 103 ? -17.307 -11.012 35.712 1.00 33.41 103 THR A O 1
ATOM 869 N N . ASN A 1 104 ? -18.076 -8.917 35.418 1.00 39.62 104 ASN A N 1
ATOM 870 C CA . ASN A 1 104 ? -16.780 -8.236 35.438 1.00 39.62 104 ASN A CA 1
ATOM 871 C C . ASN A 1 104 ? -16.108 -8.414 36.812 1.00 39.62 104 ASN A C 1
ATOM 873 O O . ASN A 1 104 ? -16.177 -7.552 37.689 1.00 39.62 104 ASN A O 1
ATOM 877 N N . LYS A 1 105 ? -15.439 -9.551 37.025 1.00 32.91 105 LYS A N 1
ATOM 878 C CA . LYS A 1 105 ? -14.520 -9.732 38.144 1.00 32.91 105 LYS A CA 1
ATOM 879 C C . LYS A 1 105 ? -13.256 -8.951 37.829 1.00 32.91 105 LYS A C 1
ATOM 881 O O . LYS A 1 105 ? -12.361 -9.435 37.145 1.00 32.91 105 LYS A O 1
ATOM 886 N N . ILE A 1 106 ? -13.168 -7.744 38.381 1.00 40.50 106 ILE A N 1
ATOM 887 C CA . ILE A 1 106 ? -11.905 -7.018 38.495 1.00 40.50 106 ILE A CA 1
ATOM 888 C C . ILE A 1 106 ? -11.005 -7.839 39.426 1.00 40.50 106 ILE A C 1
ATOM 890 O O . ILE A 1 106 ? -11.064 -7.717 40.652 1.00 40.50 106 ILE A O 1
ATOM 894 N N . ILE A 1 107 ? -10.174 -8.703 38.846 1.00 44.19 107 ILE A N 1
ATOM 895 C CA . ILE A 1 107 ? -9.083 -9.357 39.562 1.00 44.19 107 ILE A CA 1
ATOM 896 C C . ILE A 1 107 ? -8.056 -8.259 39.843 1.00 44.19 107 ILE A C 1
ATOM 898 O O . ILE A 1 107 ? -7.240 -7.907 38.996 1.00 44.19 107 ILE A O 1
ATOM 902 N N . LYS A 1 108 ? -8.121 -7.655 41.034 1.00 45.12 108 LYS A N 1
ATOM 903 C CA . LYS A 1 108 ? -7.054 -6.772 41.513 1.00 45.12 108 LYS A CA 1
ATOM 904 C C . LYS A 1 108 ? -5.786 -7.620 41.648 1.00 45.12 108 LYS A C 1
ATOM 906 O O . LYS A 1 108 ? -5.712 -8.449 42.556 1.00 45.12 108 LYS A O 1
ATOM 911 N N . SER A 1 109 ? -4.804 -7.421 40.767 1.00 48.53 109 SER A N 1
ATOM 912 C CA . SER A 1 109 ? -3.480 -8.027 40.907 1.00 48.53 109 SER A CA 1
ATOM 913 C C . SER A 1 109 ? -2.837 -7.503 42.193 1.00 48.53 109 SER A C 1
ATOM 915 O O . SER A 1 109 ? -2.387 -6.363 42.299 1.00 48.53 109 SER A O 1
ATOM 917 N N . ARG A 1 110 ? -2.854 -8.325 43.242 1.00 52.16 110 ARG A N 1
ATOM 918 C CA . ARG A 1 110 ? -2.147 -8.024 44.485 1.00 52.16 110 ARG A CA 1
ATOM 919 C C . ARG A 1 110 ? -0.662 -8.290 44.238 1.00 52.16 110 ARG A C 1
ATOM 921 O O . ARG A 1 110 ? -0.237 -9.435 44.308 1.00 52.16 110 ARG A O 1
ATOM 928 N N . GLY A 1 111 ? 0.101 -7.249 43.903 1.00 61.69 111 GLY A N 1
ATOM 929 C CA . GLY A 1 111 ? 1.570 -7.293 43.952 1.00 61.69 111 GLY A CA 1
ATOM 930 C C . GLY A 1 111 ? 2.333 -6.727 42.754 1.00 61.69 111 GLY A C 1
ATOM 931 O O . GLY A 1 111 ? 3.547 -6.598 42.855 1.00 61.69 111 GLY A O 1
ATOM 932 N N . SER A 1 112 ? 1.675 -6.360 41.649 1.00 56.94 112 SER A N 1
ATOM 933 C CA . SER A 1 112 ? 2.351 -5.701 40.521 1.00 56.94 112 SER A CA 1
ATOM 934 C C . SER A 1 112 ? 2.224 -4.174 40.629 1.00 56.94 112 SER A C 1
ATOM 936 O O . SER A 1 112 ? 1.092 -3.685 40.730 1.00 56.94 112 SER A O 1
ATOM 938 N N . PRO A 1 113 ? 3.322 -3.399 40.582 1.00 60.19 113 PRO A N 1
ATOM 939 C CA . PRO A 1 113 ? 3.238 -1.945 40.460 1.00 60.19 113 PRO A CA 1
ATOM 940 C C . PRO A 1 113 ? 2.469 -1.554 39.188 1.00 60.19 113 PRO A C 1
ATOM 942 O O . PRO A 1 113 ? 2.712 -2.101 38.114 1.00 60.19 113 PRO A O 1
ATOM 945 N N . ARG A 1 114 ? 1.531 -0.603 39.298 1.00 58.03 114 ARG A N 1
ATOM 946 C CA . ARG A 1 114 ? 0.902 0.017 38.123 1.00 58.03 114 ARG A CA 1
ATOM 947 C C . ARG A 1 114 ? 1.849 1.064 37.567 1.00 58.03 114 ARG A C 1
ATOM 949 O O . ARG A 1 114 ? 1.999 2.128 38.162 1.00 58.03 114 ARG A O 1
ATOM 956 N N . PHE A 1 115 ? 2.454 0.780 36.423 1.00 55.50 115 PHE A N 1
ATOM 957 C CA . PHE A 1 115 ? 3.156 1.804 35.666 1.00 55.50 115 PHE A CA 1
ATOM 958 C C . PHE A 1 115 ? 2.145 2.583 34.807 1.00 55.50 115 PHE A C 1
ATOM 960 O O . PHE A 1 115 ? 1.372 1.957 34.077 1.00 55.50 115 PHE A O 1
ATOM 967 N N . PRO A 1 116 ? 2.114 3.927 34.873 1.00 49.22 116 PRO A N 1
ATOM 968 C CA . PRO A 1 116 ? 1.338 4.735 33.940 1.00 49.22 116 PRO A CA 1
ATOM 969 C C . PRO A 1 116 ? 1.818 4.465 32.509 1.00 49.22 116 PRO A C 1
ATOM 971 O O . PRO A 1 116 ? 2.999 4.633 32.224 1.00 49.22 116 PRO A O 1
ATOM 974 N N . ASN A 1 117 ? 0.908 4.000 31.649 1.00 46.41 117 ASN A N 1
ATOM 975 C CA . ASN A 1 117 ? 1.019 3.883 30.190 1.00 46.41 117 ASN A CA 1
ATOM 976 C C . ASN A 1 117 ? 2.453 3.822 29.617 1.00 46.41 117 ASN A C 1
ATOM 978 O O . ASN A 1 117 ? 2.907 4.758 28.964 1.00 46.41 117 ASN A O 1
ATOM 982 N N . LEU A 1 118 ? 3.135 2.674 29.747 1.00 51.12 118 LEU A N 1
ATOM 983 C CA . LEU A 1 118 ? 4.336 2.384 28.935 1.00 51.12 118 LEU A CA 1
ATOM 984 C C . LEU A 1 118 ? 4.022 2.252 27.429 1.00 51.12 118 LEU A C 1
ATOM 986 O O . LEU A 1 118 ? 4.924 2.128 26.603 1.00 51.12 118 LEU A O 1
ATOM 990 N N . HIS A 1 119 ? 2.741 2.247 27.058 1.00 50.97 119 HIS A N 1
ATOM 991 C CA . HIS A 1 119 ? 2.262 2.031 25.704 1.00 50.97 119 HIS A CA 1
ATOM 992 C C . HIS A 1 119 ? 1.762 3.347 25.106 1.00 50.97 119 HIS A C 1
ATOM 994 O O . HIS A 1 119 ? 0.678 3.800 25.452 1.00 50.97 119 HIS A O 1
ATOM 1000 N N . LYS A 1 120 ? 2.488 3.909 24.132 1.00 56.81 120 LYS A N 1
ATOM 1001 C CA . LYS A 1 120 ? 1.866 4.788 23.127 1.00 56.81 120 LYS A CA 1
ATOM 1002 C C . LYS A 1 120 ? 1.082 3.903 22.161 1.00 56.81 120 LYS A C 1
ATOM 1004 O O . LYS A 1 120 ? 1.749 3.166 21.435 1.00 56.81 120 LYS A O 1
ATOM 1009 N N . PRO A 1 121 ? -0.258 3.841 22.197 1.00 61.03 121 PRO A N 1
ATOM 1010 C CA . PRO A 1 121 ? -1.025 2.918 21.353 1.00 61.03 121 PRO A CA 1
ATOM 1011 C C . PRO A 1 121 ? -0.638 3.091 19.867 1.00 61.03 121 PRO A C 1
ATOM 1013 O O . PRO A 1 121 ? -0.167 4.158 19.490 1.00 61.03 121 PRO A O 1
ATOM 1016 N N . ILE A 1 122 ? -0.710 2.016 19.056 1.00 66.81 122 ILE A N 1
ATOM 1017 C CA . ILE A 1 122 ? -0.312 2.081 17.621 1.00 66.81 122 ILE A CA 1
ATOM 1018 C C . ILE A 1 122 ? -1.093 3.180 16.922 1.00 66.81 122 ILE A C 1
ATOM 1020 O O . ILE A 1 122 ? -0.543 3.941 16.142 1.00 66.81 122 ILE A O 1
ATOM 1024 N N . LEU A 1 123 ? -2.388 3.166 17.201 1.00 73.19 123 LEU A N 1
ATOM 1025 C CA . LEU A 1 123 ? -3.403 4.054 16.701 1.00 73.19 123 LEU A CA 1
ATOM 1026 C C . LEU A 1 123 ? -3.958 4.778 17.921 1.00 73.19 123 LEU A C 1
ATOM 1028 O O . LEU A 1 123 ? -4.000 4.210 19.014 1.00 73.19 123 LEU A O 1
ATOM 1032 N N . GLU A 1 124 ? -4.441 6.000 17.746 1.00 72.88 124 GLU A N 1
ATOM 1033 C CA . GLU A 1 124 ? -5.170 6.701 18.811 1.00 72.88 124 GLU A CA 1
ATOM 1034 C C . GLU A 1 124 ? -6.498 6.012 19.185 1.00 72.88 124 GLU A C 1
ATOM 1036 O O . GLU A 1 124 ? -7.117 6.361 20.189 1.00 72.88 124 GLU A O 1
ATOM 1041 N N . PHE A 1 125 ? -6.935 5.028 18.394 1.00 78.31 125 PHE A N 1
ATOM 1042 C CA . PHE A 1 125 ? -8.215 4.342 18.522 1.00 78.31 125 PHE A CA 1
ATOM 1043 C C . PHE A 1 125 ? -8.064 2.815 18.571 1.00 78.31 125 PHE A C 1
ATOM 1045 O O . PHE A 1 125 ? -7.075 2.248 18.108 1.00 78.31 125 PHE A O 1
ATOM 1052 N N . ASP A 1 126 ? -9.073 2.150 19.134 1.00 81.19 126 ASP A N 1
ATOM 1053 C CA . ASP A 1 126 ? -9.146 0.690 19.194 1.00 81.19 126 ASP A CA 1
ATOM 1054 C C . ASP A 1 126 ? -9.727 0.121 17.892 1.00 81.19 126 ASP A C 1
ATOM 1056 O O . ASP A 1 126 ? -10.888 0.362 17.557 1.00 81.19 126 ASP A O 1
ATOM 1060 N N . SER A 1 127 ? -8.904 -0.628 17.159 1.00 85.38 127 SER A N 1
ATOM 1061 C CA . SER A 1 127 ? -9.283 -1.320 15.928 1.00 85.38 127 SER A CA 1
ATOM 1062 C C . SER A 1 127 ? -10.252 -2.476 16.156 1.00 85.38 127 SER A C 1
ATOM 1064 O O . SER A 1 127 ? -11.083 -2.726 15.287 1.00 85.38 127 SER A O 1
ATOM 1066 N N . GLU A 1 128 ? -10.171 -3.169 17.303 1.00 85.19 128 GLU A N 1
ATOM 1067 C CA . GLU A 1 128 ? -10.996 -4.360 17.578 1.00 85.19 128 GLU A CA 1
ATOM 1068 C C . GLU A 1 128 ? -12.493 -3.990 17.620 1.00 85.19 128 GLU A C 1
ATOM 1070 O O . GLU A 1 128 ? -13.348 -4.802 17.275 1.00 85.19 128 GLU A O 1
ATOM 1075 N N . LYS A 1 129 ? -12.816 -2.730 17.950 1.00 89.25 129 LYS A N 1
ATOM 1076 C CA . LYS A 1 129 ? -14.186 -2.190 17.961 1.00 89.25 129 LYS A CA 1
ATOM 1077 C C . LYS A 1 129 ? -14.867 -2.210 16.584 1.00 89.25 129 LYS A C 1
ATOM 1079 O O . LYS A 1 129 ? -16.092 -2.242 16.525 1.00 89.25 129 LYS A O 1
ATOM 1084 N N . TYR A 1 130 ? -14.098 -2.151 15.498 1.00 91.50 130 TYR A N 1
ATOM 1085 C CA . TYR A 1 130 ? -14.617 -2.007 14.133 1.00 91.50 130 TYR A CA 1
ATOM 1086 C C . TYR A 1 130 ? -14.613 -3.323 13.342 1.00 91.50 130 TYR A C 1
ATOM 1088 O O . TYR A 1 130 ? -14.906 -3.321 12.145 1.00 91.50 130 TYR A O 1
ATOM 1096 N N . GLU A 1 131 ? -14.252 -4.443 13.978 1.00 91.94 131 GLU A N 1
ATOM 1097 C CA . GLU A 1 131 ? -14.292 -5.769 13.358 1.00 91.94 131 GLU A CA 1
ATOM 1098 C C . GLU A 1 131 ? -15.746 -6.236 13.215 1.00 91.94 131 GLU A C 1
ATOM 1100 O O . GLU A 1 131 ? -16.464 -6.424 14.199 1.00 91.94 131 GLU A O 1
ATOM 1105 N N . CYS A 1 132 ? -16.185 -6.433 11.972 1.00 92.00 132 CYS A N 1
ATOM 1106 C CA . CYS A 1 132 ? -17.543 -6.886 11.701 1.00 92.00 132 CYS A CA 1
ATOM 1107 C C . CYS A 1 132 ? -17.691 -8.393 11.940 1.00 92.00 132 CYS A C 1
ATOM 1109 O O . CYS A 1 132 ? -16.867 -9.185 11.484 1.00 92.00 132 CYS A O 1
ATOM 1111 N N . GLN A 1 133 ? -18.803 -8.805 12.556 1.00 89.06 133 GLN A N 1
ATOM 1112 C CA . GLN A 1 133 ? -19.197 -10.221 12.608 1.00 89.06 133 GLN A CA 1
ATOM 1113 C C . GLN A 1 133 ? -19.826 -10.682 11.286 1.00 89.06 133 GLN A C 1
ATOM 1115 O O . GLN A 1 133 ? -19.507 -11.763 10.797 1.00 89.06 133 GLN A O 1
ATOM 1120 N N . ASP A 1 134 ? -20.685 -9.845 10.692 1.00 91.69 134 ASP A N 1
ATOM 1121 C CA . ASP A 1 134 ? -21.291 -10.073 9.379 1.00 91.69 134 ASP A CA 1
ATOM 1122 C C . ASP A 1 134 ? -21.030 -8.881 8.449 1.00 91.69 134 ASP A C 1
ATOM 1124 O O . ASP A 1 134 ? -21.427 -7.742 8.710 1.00 91.69 134 ASP A O 1
ATOM 1128 N N . ILE A 1 135 ? -20.357 -9.181 7.340 1.00 91.31 135 ILE A N 1
ATOM 1129 C CA . ILE A 1 135 ? -19.873 -8.231 6.341 1.00 91.31 135 ILE A CA 1
ATOM 1130 C C . ILE A 1 135 ? -21.015 -7.673 5.472 1.00 91.31 135 ILE A C 1
ATOM 1132 O O . ILE A 1 135 ? -20.877 -6.599 4.888 1.00 91.31 135 ILE A O 1
ATOM 1136 N N . LEU A 1 136 ? -22.144 -8.381 5.366 1.00 92.69 136 LEU A N 1
ATOM 1137 C CA . LEU A 1 136 ? -23.264 -7.985 4.502 1.00 92.69 136 LEU A CA 1
ATOM 1138 C C . LEU A 1 136 ? -24.189 -6.946 5.147 1.00 92.69 136 LEU A C 1
ATOM 1140 O O . LEU A 1 136 ? -25.067 -6.396 4.481 1.00 92.69 136 LEU A O 1
ATOM 1144 N N . THR A 1 137 ? -24.001 -6.666 6.435 1.00 94.44 137 THR A N 1
ATOM 1145 C CA . THR A 1 137 ? -24.851 -5.744 7.187 1.00 94.44 137 THR A CA 1
ATOM 1146 C C . THR A 1 137 ? -24.561 -4.281 6.844 1.00 94.44 137 THR A C 1
ATOM 1148 O O . THR A 1 137 ? -23.422 -3.872 6.603 1.00 94.44 137 THR A O 1
ATOM 1151 N N . THR A 1 138 ? -25.604 -3.450 6.874 1.00 93.75 138 THR A N 1
ATOM 1152 C CA . THR A 1 138 ? -25.473 -1.988 6.756 1.00 93.75 138 THR A CA 1
ATOM 1153 C C . THR A 1 138 ? -24.703 -1.383 7.929 1.00 93.75 138 THR A C 1
ATOM 1155 O O . THR A 1 138 ? -23.993 -0.396 7.752 1.00 93.75 138 THR A O 1
ATOM 1158 N N . GLU A 1 139 ? -24.771 -2.000 9.110 1.00 94.56 139 GLU A N 1
ATOM 1159 C CA . GLU A 1 139 ? -23.957 -1.616 10.264 1.00 94.56 139 GLU A CA 1
ATOM 1160 C C . GLU A 1 139 ? -22.460 -1.765 9.968 1.00 94.56 139 GLU A C 1
ATOM 1162 O O . GLU A 1 139 ? -21.699 -0.820 10.183 1.00 94.56 139 GLU A O 1
ATOM 1167 N N . CYS A 1 140 ? -22.042 -2.894 9.383 1.00 94.75 140 CYS A N 1
ATOM 1168 C CA . CYS A 1 140 ? -20.647 -3.105 9.007 1.00 94.75 140 CYS A CA 1
ATOM 1169 C C . CYS A 1 140 ? -20.155 -2.062 7.996 1.00 94.75 140 CYS A C 1
ATOM 1171 O O . CYS A 1 140 ? -19.022 -1.588 8.094 1.00 94.75 140 CYS A O 1
ATOM 1173 N N . GLN A 1 141 ? -21.000 -1.654 7.044 1.00 94.69 141 GLN A N 1
ATOM 1174 C CA . GLN A 1 141 ? -20.658 -0.593 6.090 1.00 94.69 141 GLN A CA 1
ATOM 1175 C C . GLN A 1 141 ? -20.380 0.742 6.794 1.00 94.69 141 GLN A C 1
ATOM 1177 O O . GLN A 1 141 ? -19.404 1.417 6.462 1.00 94.69 141 GLN A O 1
ATOM 1182 N N . ILE A 1 142 ? -21.200 1.104 7.785 1.00 95.50 142 ILE A N 1
ATOM 1183 C CA . ILE A 1 142 ? -21.036 2.340 8.561 1.00 95.50 142 ILE A CA 1
ATOM 1184 C C . ILE A 1 142 ? -19.764 2.272 9.415 1.00 95.50 142 ILE A C 1
ATOM 1186 O O . ILE A 1 142 ? -18.936 3.178 9.338 1.00 95.50 142 ILE A O 1
ATOM 1190 N N . GLN A 1 143 ? -19.565 1.179 10.158 1.00 94.69 143 GLN A N 1
ATOM 1191 C CA . GLN A 1 143 ? -18.369 0.973 10.986 1.00 94.69 143 GLN A CA 1
ATOM 1192 C C 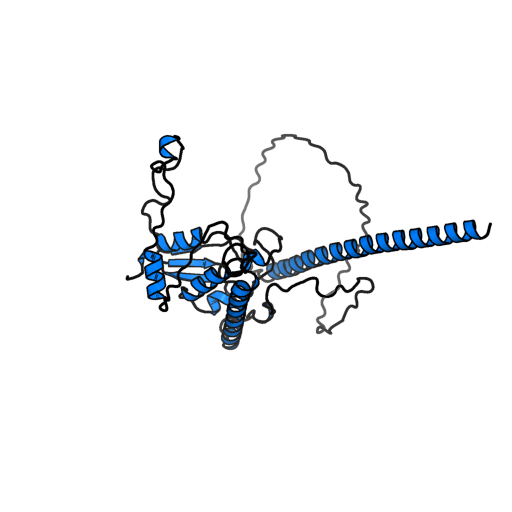. GLN A 1 143 ? -17.087 0.981 10.149 1.00 94.69 143 GLN A C 1
ATOM 1194 O O . GLN A 1 143 ? -16.088 1.590 10.523 1.00 94.69 143 GLN A O 1
ATOM 1199 N N . THR A 1 144 ? -17.125 0.346 8.979 1.00 96.19 144 THR A N 1
ATOM 1200 C CA . THR A 1 144 ? -15.999 0.310 8.044 1.00 96.19 144 THR A CA 1
ATOM 1201 C C . THR A 1 144 ? -15.655 1.703 7.519 1.00 96.19 144 THR A C 1
ATOM 1203 O O . THR A 1 144 ? -14.478 2.051 7.403 1.00 96.19 144 THR A O 1
ATOM 1206 N N . LYS A 1 145 ? -16.669 2.527 7.232 1.00 96.00 145 LYS A N 1
ATOM 1207 C CA . LYS A 1 145 ? -16.467 3.916 6.815 1.00 96.00 145 LYS A CA 1
ATOM 1208 C C . LYS A 1 145 ? -15.860 4.763 7.938 1.00 96.00 145 LYS A C 1
ATOM 1210 O O . LYS A 1 145 ? -14.924 5.516 7.684 1.00 96.00 145 LYS A O 1
ATOM 1215 N N . GLU A 1 146 ? -16.339 4.609 9.171 1.00 95.38 146 GLU A N 1
ATOM 1216 C CA . GLU A 1 146 ? -15.768 5.291 10.341 1.00 95.38 146 GLU A CA 1
ATOM 1217 C C . GLU A 1 146 ? -14.302 4.879 10.561 1.00 95.38 146 GLU A C 1
ATOM 1219 O O . GLU A 1 146 ? -13.424 5.731 10.704 1.00 95.38 146 GLU A O 1
ATOM 1224 N N . PHE A 1 147 ? -14.003 3.577 10.488 1.00 95.19 147 PHE A N 1
ATOM 1225 C CA . PHE A 1 147 ? -12.638 3.057 10.599 1.00 95.19 147 PHE A CA 1
ATOM 1226 C C . PHE A 1 147 ? -11.705 3.643 9.533 1.00 95.19 147 PHE A C 1
ATOM 1228 O O . PHE A 1 147 ? -10.589 4.058 9.846 1.00 95.19 147 PHE A O 1
ATOM 1235 N N . LYS A 1 148 ? -12.164 3.732 8.280 1.00 95.62 148 LYS A N 1
ATOM 1236 C CA . LYS A 1 148 ? -11.416 4.365 7.186 1.00 95.62 148 LYS A CA 1
ATOM 1237 C C . LYS A 1 148 ? -11.044 5.811 7.507 1.00 95.62 148 LYS A C 1
ATOM 1239 O O . LYS A 1 148 ? -9.892 6.199 7.318 1.00 95.62 148 LYS A O 1
ATOM 1244 N N . GLU A 1 149 ? -11.999 6.611 7.975 1.00 95.56 149 GLU A N 1
ATOM 1245 C CA . GLU A 1 149 ? -11.765 8.021 8.308 1.00 95.56 149 GLU A CA 1
ATOM 1246 C C . GLU A 1 149 ? -10.726 8.164 9.431 1.00 95.56 149 GLU A C 1
ATOM 1248 O O . GLU A 1 149 ? -9.802 8.978 9.327 1.00 95.56 149 GLU A O 1
ATOM 1253 N N . LEU A 1 150 ? -10.809 7.310 10.456 1.00 93.62 150 LEU A N 1
ATOM 1254 C CA . LEU A 1 150 ? -9.833 7.255 11.545 1.00 93.62 150 LEU A CA 1
ATOM 1255 C C . LEU A 1 150 ? -8.439 6.828 11.062 1.00 93.62 150 LEU A C 1
ATOM 1257 O O . LEU A 1 150 ? -7.444 7.455 11.430 1.00 93.62 150 LEU A O 1
ATOM 1261 N N . MET A 1 151 ? -8.351 5.818 10.194 1.00 92.19 151 MET A N 1
ATOM 1262 C CA . MET A 1 151 ? -7.084 5.373 9.604 1.00 92.19 151 MET A CA 1
ATOM 1263 C C . MET A 1 151 ? -6.432 6.459 8.739 1.00 92.19 151 MET A C 1
ATOM 1265 O O . MET A 1 151 ? -5.226 6.685 8.835 1.00 92.19 151 MET A O 1
ATOM 1269 N N . ILE A 1 152 ? -7.209 7.171 7.918 1.00 92.88 152 ILE A N 1
ATOM 1270 C CA . ILE A 1 152 ? -6.701 8.284 7.098 1.00 92.88 152 ILE A CA 1
ATOM 1271 C C . ILE A 1 152 ? -6.194 9.423 7.988 1.00 92.88 152 ILE A C 1
ATOM 1273 O O . ILE A 1 152 ? -5.126 9.982 7.727 1.00 92.88 152 ILE A O 1
ATOM 1277 N N . LYS A 1 153 ? -6.926 9.754 9.060 1.00 91.75 153 LYS A N 1
ATOM 1278 C CA . LYS A 1 153 ? -6.485 10.745 10.050 1.00 91.75 153 LYS A CA 1
ATOM 1279 C C . LYS A 1 153 ? -5.153 10.339 10.677 1.00 91.75 153 LYS A C 1
ATOM 1281 O O . LYS A 1 153 ? -4.261 11.178 10.796 1.00 91.75 153 LYS A O 1
ATOM 1286 N N . GLU A 1 154 ? -4.998 9.065 11.014 1.00 87.94 154 GLU A N 1
ATOM 1287 C CA . GLU A 1 154 ? -3.757 8.548 11.580 1.00 87.94 154 GLU A CA 1
ATOM 1288 C C . GLU A 1 154 ? -2.590 8.628 10.590 1.00 87.94 154 GLU A C 1
ATOM 1290 O O . GLU A 1 154 ? -1.502 9.070 10.956 1.00 87.94 154 GLU A O 1
ATOM 1295 N N . PHE A 1 155 ? -2.802 8.295 9.313 1.00 88.56 155 PHE A N 1
ATOM 1296 C CA . PHE A 1 155 ? -1.768 8.480 8.292 1.00 88.56 155 PHE A CA 1
ATOM 1297 C C . PHE A 1 155 ? -1.338 9.942 8.160 1.00 88.56 155 PHE A C 1
ATOM 1299 O O . PHE A 1 155 ? -0.140 10.219 8.094 1.00 88.56 155 PHE A O 1
ATOM 1306 N N . HIS A 1 156 ? -2.279 10.889 8.176 1.00 87.31 156 HIS A N 1
ATOM 1307 C CA . HIS A 1 156 ? -1.940 12.312 8.178 1.00 87.31 156 HIS A CA 1
ATOM 1308 C C . HIS A 1 156 ? -1.185 12.730 9.445 1.00 87.31 156 HIS A C 1
ATOM 1310 O O . HIS A 1 156 ? -0.202 13.465 9.341 1.00 87.31 156 HIS A O 1
ATOM 1316 N N . ARG A 1 157 ? -1.589 12.241 10.625 1.00 85.12 157 ARG A N 1
ATOM 1317 C CA . ARG A 1 157 ? -0.882 12.492 11.889 1.00 85.12 157 ARG A CA 1
ATOM 1318 C C . ARG A 1 157 ? 0.573 12.033 11.791 1.00 85.12 157 ARG A C 1
ATOM 1320 O O . ARG A 1 157 ? 1.474 12.819 12.060 1.00 85.12 157 ARG A O 1
ATOM 1327 N N . MET A 1 158 ? 0.795 10.805 11.327 1.00 80.56 158 MET A N 1
ATOM 1328 C CA . MET A 1 158 ? 2.122 10.204 11.161 1.00 80.56 158 MET A CA 1
ATOM 1329 C C . MET A 1 158 ? 2.997 10.959 10.162 1.00 80.56 158 MET A C 1
ATOM 1331 O O . MET A 1 158 ? 4.194 11.121 10.396 1.00 80.56 158 MET A O 1
ATOM 1335 N N . LEU A 1 159 ? 2.412 11.458 9.069 1.00 79.06 159 LEU A N 1
ATOM 1336 C CA . LEU A 1 159 ? 3.127 12.303 8.113 1.00 79.06 159 LEU A CA 1
ATOM 1337 C C . LEU A 1 159 ? 3.581 13.624 8.731 1.00 79.06 159 LEU A C 1
ATOM 1339 O O . LEU A 1 159 ? 4.678 14.074 8.430 1.00 79.06 159 LEU A O 1
ATOM 1343 N N . MET A 1 160 ? 2.768 14.235 9.590 1.00 76.31 160 MET A N 1
ATOM 1344 C CA . MET A 1 160 ? 3.083 15.543 10.168 1.00 76.31 160 MET A CA 1
ATOM 1345 C C . MET A 1 160 ? 3.972 15.459 11.416 1.00 76.31 160 MET A C 1
ATOM 1347 O O . MET A 1 160 ? 4.758 16.373 11.646 1.00 76.31 160 MET A O 1
ATOM 1351 N N . SER A 1 161 ? 3.855 14.402 12.230 1.00 69.19 161 SER A N 1
ATOM 1352 C CA . SER A 1 161 ? 4.572 14.297 13.510 1.00 69.19 161 SER A CA 1
ATOM 1353 C C . SER A 1 161 ? 5.854 13.468 13.443 1.00 69.19 161 SER A C 1
ATOM 1355 O O . SER A 1 161 ? 6.869 13.868 14.009 1.00 69.19 161 SER A O 1
ATOM 1357 N N . ASP A 1 162 ? 5.807 12.310 12.776 1.00 63.09 162 ASP A N 1
ATOM 1358 C CA . ASP A 1 162 ? 6.801 11.239 12.956 1.00 63.09 162 ASP A CA 1
ATOM 1359 C C . ASP A 1 162 ? 7.619 10.976 11.683 1.00 63.09 162 ASP A C 1
ATOM 1361 O O . ASP A 1 162 ? 8.715 10.407 11.741 1.00 63.09 162 ASP A O 1
ATOM 1365 N N . ALA A 1 163 ? 7.125 11.406 10.518 1.00 61.25 163 ALA A N 1
ATOM 1366 C CA . ALA A 1 163 ? 7.893 11.358 9.288 1.00 61.25 163 ALA A CA 1
ATOM 1367 C C . ALA A 1 163 ? 8.972 12.448 9.315 1.00 61.25 163 ALA A C 1
ATOM 1369 O O . ALA A 1 163 ? 8.692 13.643 9.214 1.00 61.25 163 ALA A O 1
ATOM 1370 N N . LYS A 1 164 ? 10.242 12.026 9.334 1.00 57.84 164 LYS A N 1
ATOM 1371 C CA . LYS A 1 164 ? 11.416 12.917 9.216 1.00 57.84 164 LYS A CA 1
ATOM 1372 C C . LYS A 1 164 ? 11.428 13.770 7.935 1.00 57.84 164 LYS A C 1
ATOM 1374 O O . LYS A 1 164 ? 12.270 14.644 7.793 1.00 57.84 164 LYS A O 1
ATOM 1379 N N . VAL A 1 165 ? 10.505 13.505 7.009 1.00 59.34 165 VAL A N 1
ATOM 1380 C CA . VAL A 1 165 ? 10.360 14.162 5.705 1.00 59.34 165 VAL A CA 1
ATOM 1381 C C . VAL A 1 165 ? 9.870 15.611 5.822 1.00 59.34 165 VAL A C 1
ATOM 1383 O O . VAL A 1 165 ? 10.252 16.429 4.993 1.00 59.34 165 VAL A O 1
ATOM 1386 N N . PHE A 1 166 ? 9.060 15.946 6.836 1.00 56.84 166 PHE A N 1
ATOM 1387 C CA . PHE A 1 166 ? 8.445 17.280 6.970 1.00 56.84 166 PHE A CA 1
ATOM 1388 C C . PHE A 1 166 ? 8.976 18.115 8.138 1.00 56.84 166 PHE A C 1
ATOM 1390 O O . PHE A 1 166 ? 8.522 19.242 8.330 1.00 56.84 166 PHE A O 1
ATOM 1397 N N . VAL A 1 167 ? 9.957 17.617 8.898 1.00 57.19 167 VAL A N 1
ATOM 1398 C CA . VAL A 1 167 ? 10.665 18.431 9.897 1.00 57.19 167 VAL A CA 1
ATOM 1399 C C . VAL A 1 167 ? 11.624 19.358 9.147 1.00 57.19 167 VAL A C 1
ATOM 1401 O O . VAL A 1 167 ? 12.821 19.119 9.063 1.00 57.19 167 VAL A O 1
ATOM 1404 N N . SER A 1 168 ? 11.072 20.387 8.509 1.00 48.78 168 SER A N 1
ATOM 1405 C CA . SER A 1 168 ? 11.804 21.454 7.836 1.00 48.78 168 SER A CA 1
ATOM 1406 C C . SER A 1 168 ? 12.213 22.502 8.872 1.00 48.78 168 SER A C 1
ATOM 1408 O O . SER A 1 168 ? 11.407 23.344 9.265 1.00 48.78 168 SER A O 1
ATOM 1410 N N . GLY A 1 169 ? 13.453 22.421 9.348 1.00 54.47 169 GLY A N 1
ATOM 1411 C CA . GLY A 1 169 ? 14.044 23.319 10.345 1.00 54.47 169 GLY A CA 1
ATOM 1412 C C . GLY A 1 169 ? 15.362 22.749 10.870 1.00 54.47 169 GLY A C 1
ATOM 1413 O O . GLY A 1 169 ? 15.594 21.563 10.676 1.00 54.47 169 GLY A O 1
ATOM 1414 N N . LEU A 1 170 ? 16.198 23.598 11.491 1.00 51.38 170 LEU A N 1
ATOM 1415 C CA . LEU A 1 170 ? 17.638 23.469 11.833 1.00 51.38 170 LEU A CA 1
ATOM 1416 C C . LEU A 1 170 ? 18.246 22.073 12.139 1.00 51.38 170 LEU A C 1
ATOM 1418 O O . LEU A 1 170 ? 19.458 21.931 12.006 1.00 51.38 170 LEU A O 1
ATOM 1422 N N . ASP A 1 171 ? 17.455 21.060 12.491 1.00 54.78 171 ASP A N 1
ATOM 1423 C CA . ASP A 1 171 ? 17.880 19.679 12.774 1.00 54.78 171 ASP A CA 1
ATOM 1424 C C . ASP A 1 171 ? 17.573 18.673 11.636 1.00 54.78 171 ASP A C 1
ATOM 1426 O O . ASP A 1 171 ? 17.701 17.455 11.805 1.00 54.78 171 ASP A O 1
ATOM 1430 N N . SER A 1 172 ? 17.155 19.145 10.456 1.00 57.53 172 SER A N 1
ATOM 1431 C CA . SER A 1 172 ? 16.791 18.289 9.324 1.00 57.53 172 SER A CA 1
ATOM 1432 C C . SER A 1 172 ? 18.027 17.680 8.653 1.00 57.53 172 SER A C 1
ATOM 1434 O O . SER A 1 172 ? 18.687 18.310 7.823 1.00 57.53 172 SER A O 1
ATOM 1436 N N . GLN A 1 173 ? 18.333 16.420 8.955 1.00 66.25 173 GLN A N 1
ATOM 1437 C CA . GLN A 1 173 ? 19.220 15.635 8.101 1.00 66.25 173 GLN A CA 1
ATOM 1438 C C . GLN A 1 173 ? 18.485 15.384 6.777 1.00 66.25 173 GLN A C 1
ATOM 1440 O O . GLN A 1 173 ? 17.552 14.585 6.733 1.00 66.25 173 GLN A O 1
ATOM 1445 N N . ASN A 1 174 ? 18.891 16.073 5.707 1.00 74.31 174 ASN A N 1
ATOM 1446 C CA . ASN A 1 174 ? 18.504 15.770 4.327 1.00 74.31 174 ASN A CA 1
ATOM 1447 C C . ASN A 1 174 ? 19.635 14.956 3.670 1.00 74.31 174 ASN A C 1
ATOM 1449 O O . ASN A 1 174 ? 20.409 15.507 2.888 1.00 74.31 174 ASN A O 1
ATOM 1453 N N . PRO A 1 175 ? 19.792 13.658 4.007 1.00 79.81 175 PRO A N 1
ATOM 1454 C CA . PRO A 1 175 ? 20.929 12.850 3.557 1.00 79.81 175 PRO A CA 1
ATOM 1455 C C . PRO A 1 175 ? 20.975 12.667 2.035 1.00 79.81 175 PRO A C 1
ATOM 1457 O O . PRO A 1 175 ? 21.996 12.238 1.508 1.00 79.81 175 PRO A O 1
ATOM 1460 N N . TYR A 1 176 ? 19.874 12.967 1.342 1.00 82.31 176 TYR A N 1
ATOM 1461 C CA . TYR A 1 176 ? 19.720 12.798 -0.099 1.00 82.31 176 TYR A CA 1
ATOM 1462 C C . TYR A 1 176 ? 19.661 14.132 -0.866 1.00 82.31 176 TYR A C 1
ATOM 1464 O O . TYR A 1 176 ? 19.369 14.105 -2.056 1.00 82.31 176 TYR A O 1
ATOM 1472 N N . ASP A 1 177 ? 19.890 15.277 -0.204 1.00 84.31 177 ASP A N 1
ATOM 1473 C CA . ASP A 1 177 ? 19.783 16.634 -0.780 1.00 84.31 177 ASP A CA 1
ATOM 1474 C C . ASP A 1 177 ? 18.523 16.836 -1.652 1.00 84.31 177 ASP A C 1
ATOM 1476 O O . ASP A 1 177 ? 18.554 17.400 -2.747 1.00 84.31 177 ASP A O 1
ATOM 1480 N N . VAL A 1 178 ? 17.375 16.328 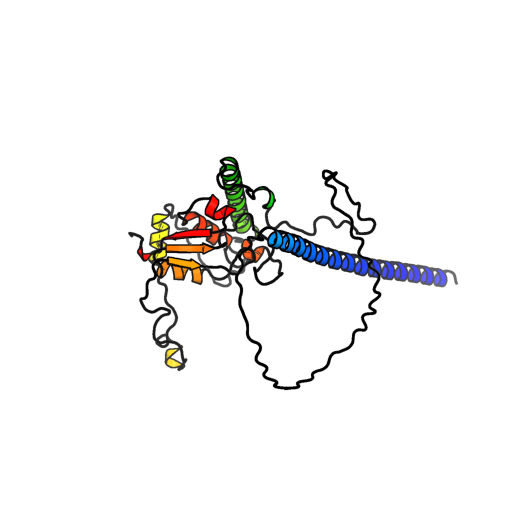-1.184 1.00 81.44 178 VAL A N 1
ATOM 1481 C CA . VAL A 1 178 ? 16.115 16.423 -1.930 1.00 81.44 178 VAL A CA 1
ATOM 1482 C C . VAL A 1 178 ? 15.648 17.873 -1.961 1.00 81.44 178 VAL A C 1
ATOM 1484 O O . VAL A 1 178 ? 15.415 18.479 -0.914 1.00 81.44 178 VAL A O 1
ATOM 1487 N N . LYS A 1 179 ? 15.444 18.400 -3.170 1.00 85.12 179 LYS A N 1
ATOM 1488 C CA . LYS A 1 179 ? 14.817 19.700 -3.429 1.00 85.12 179 LYS A CA 1
ATOM 1489 C C . LYS A 1 179 ? 13.477 19.442 -4.098 1.00 85.12 179 LYS A C 1
ATOM 1491 O O . LYS A 1 179 ? 13.426 18.936 -5.215 1.00 85.12 179 LYS A O 1
ATOM 1496 N N . TYR A 1 180 ? 12.397 19.715 -3.375 1.00 79.44 180 TYR A N 1
ATOM 1497 C CA . TYR A 1 180 ? 11.045 19.424 -3.836 1.00 79.44 180 TYR A CA 1
ATOM 1498 C C . TYR A 1 180 ? 10.321 20.705 -4.241 1.00 79.44 180 TYR A C 1
ATOM 1500 O O . TYR A 1 180 ? 10.113 21.595 -3.417 1.00 79.44 180 TYR A O 1
ATOM 1508 N N . GLU A 1 181 ? 9.884 20.763 -5.496 1.00 82.50 181 GLU A N 1
ATOM 1509 C CA . GLU A 1 181 ? 8.983 21.799 -5.989 1.00 82.50 181 GLU A CA 1
ATOM 1510 C C . GLU A 1 181 ? 7.552 21.272 -6.021 1.00 82.50 181 GLU A C 1
ATOM 1512 O O . GLU A 1 181 ? 7.263 20.175 -6.507 1.00 82.50 181 GLU A O 1
ATOM 1517 N N . ARG A 1 182 ? 6.622 22.060 -5.480 1.00 77.44 182 ARG A N 1
ATOM 1518 C CA . ARG A 1 182 ? 5.232 21.635 -5.359 1.00 77.44 182 ARG A CA 1
ATOM 1519 C C . ARG A 1 182 ? 4.541 21.705 -6.717 1.00 77.44 182 ARG A C 1
ATOM 1521 O O . ARG A 1 182 ? 4.200 22.786 -7.185 1.00 77.44 182 ARG A O 1
ATOM 1528 N N . LYS A 1 183 ? 4.223 20.542 -7.284 1.00 76.75 183 LYS A N 1
ATOM 1529 C CA . LYS A 1 183 ? 3.283 20.424 -8.403 1.00 76.75 183 LYS A CA 1
ATOM 1530 C C . LYS A 1 183 ? 1.923 19.962 -7.879 1.00 76.75 183 LYS A C 1
ATOM 1532 O O . LYS A 1 183 ? 1.830 18.938 -7.206 1.00 76.75 183 LYS A O 1
ATOM 1537 N N . SER A 1 184 ? 0.871 20.737 -8.138 1.00 74.44 184 SER A N 1
ATOM 1538 C CA . SER A 1 184 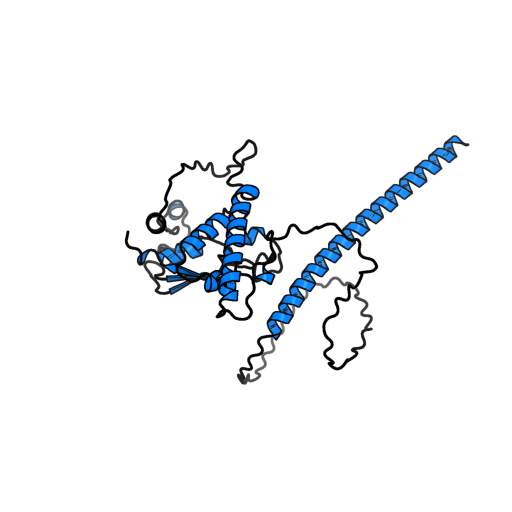? -0.496 20.359 -7.761 1.00 74.44 184 SER A CA 1
ATOM 1539 C C . SER A 1 184 ? -1.093 19.477 -8.850 1.00 74.44 184 SER A C 1
ATOM 1541 O O . SER A 1 184 ? -1.494 19.987 -9.889 1.00 74.44 184 SER A O 1
ATOM 1543 N N . MET A 1 185 ? -1.177 18.174 -8.598 1.00 71.31 185 MET A N 1
ATOM 1544 C CA . MET A 1 185 ? -1.985 17.249 -9.395 1.00 71.31 185 MET A CA 1
ATOM 1545 C C . MET A 1 185 ? -3.231 16.889 -8.592 1.00 71.31 185 MET A C 1
ATOM 1547 O O . MET A 1 185 ? -3.120 16.458 -7.442 1.00 71.31 185 MET A O 1
ATOM 1551 N N . GLN A 1 186 ? -4.414 17.107 -9.167 1.00 73.25 186 GLN A N 1
ATOM 1552 C CA . GLN A 1 186 ? -5.679 16.917 -8.446 1.00 73.25 186 GLN A CA 1
ATOM 1553 C C . GLN A 1 186 ? -6.453 15.677 -8.893 1.00 73.25 186 GLN A C 1
ATOM 1555 O O . GLN A 1 186 ? -7.145 15.090 -8.060 1.00 73.25 186 GLN A O 1
ATOM 1560 N N . ASN A 1 187 ? -6.334 15.248 -10.153 1.00 87.62 187 ASN A N 1
ATOM 1561 C CA . ASN A 1 187 ? -7.077 14.096 -10.664 1.00 87.62 187 ASN A CA 1
ATOM 1562 C C . ASN A 1 187 ? -6.278 12.790 -10.494 1.00 87.62 187 ASN A C 1
ATOM 1564 O O . ASN A 1 187 ? -5.073 12.746 -10.733 1.00 87.62 187 ASN A O 1
ATOM 1568 N N . ILE A 1 188 ? -6.956 11.712 -10.084 1.00 87.88 188 ILE A N 1
ATOM 1569 C CA . ILE A 1 188 ? -6.343 10.387 -9.937 1.00 87.88 188 ILE A CA 1
ATOM 1570 C C . ILE A 1 188 ? -5.880 9.826 -11.282 1.00 87.88 188 ILE A C 1
ATOM 1572 O O . ILE A 1 188 ? -4.816 9.224 -11.342 1.00 87.88 188 ILE A O 1
ATOM 1576 N N . GLU A 1 189 ? -6.613 10.078 -12.367 1.00 88.62 189 GLU A N 1
ATOM 1577 C CA . GLU A 1 189 ? -6.223 9.636 -13.712 1.00 88.62 189 GLU A CA 1
ATOM 1578 C C . GLU A 1 189 ? -4.913 10.295 -14.158 1.00 88.62 189 GLU A C 1
ATOM 1580 O O . GLU A 1 189 ? -4.010 9.622 -14.646 1.00 88.62 189 GLU A O 1
ATOM 1585 N N . GLU A 1 190 ? -4.763 11.595 -13.890 1.00 90.31 190 GLU A N 1
ATOM 1586 C CA . GLU A 1 190 ? -3.540 12.348 -14.177 1.00 90.31 190 GLU A CA 1
ATOM 1587 C C . GLU A 1 190 ? -2.350 11.792 -13.383 1.00 90.31 190 GLU A C 1
ATOM 1589 O O . GLU A 1 190 ? -1.269 11.590 -13.936 1.00 90.31 190 GLU A O 1
ATOM 1594 N N . ILE A 1 191 ? -2.560 11.478 -12.096 1.00 89.19 191 ILE A N 1
ATOM 1595 C CA . ILE A 1 191 ? -1.552 10.829 -11.246 1.00 89.19 191 ILE A CA 1
ATOM 1596 C C . ILE A 1 191 ? -1.173 9.469 -11.831 1.00 89.19 191 ILE A C 1
ATOM 1598 O O . ILE A 1 191 ? 0.009 9.184 -11.985 1.00 89.19 191 ILE A O 1
ATOM 1602 N N . MET A 1 192 ? -2.149 8.645 -12.204 1.00 90.12 192 MET A N 1
ATOM 1603 C CA . MET A 1 192 ? -1.906 7.323 -12.783 1.00 90.12 192 MET A CA 1
ATOM 1604 C C . MET A 1 192 ? -1.134 7.403 -14.109 1.00 90.12 192 MET A C 1
ATOM 1606 O O . MET A 1 192 ? -0.247 6.584 -14.347 1.00 90.12 192 MET A O 1
ATOM 1610 N N . CYS A 1 193 ? -1.394 8.418 -14.935 1.00 91.25 193 CYS A N 1
ATOM 1611 C CA . CYS A 1 193 ? -0.647 8.668 -16.167 1.00 91.25 193 CYS A CA 1
ATOM 1612 C C . CYS A 1 193 ? 0.777 9.175 -15.922 1.00 91.25 193 CYS A C 1
ATOM 1614 O O . CYS A 1 193 ? 1.716 8.708 -16.570 1.00 91.25 193 CYS A O 1
ATOM 1616 N N . ALA A 1 194 ? 0.968 10.074 -14.955 1.00 90.38 194 ALA A N 1
ATOM 1617 C CA . ALA A 1 194 ? 2.302 10.504 -14.546 1.00 90.38 194 ALA A CA 1
ATOM 1618 C C . ALA A 1 194 ? 3.105 9.363 -13.911 1.00 90.38 194 ALA A C 1
ATOM 1620 O O . ALA A 1 194 ? 4.318 9.306 -14.056 1.00 90.38 194 ALA A O 1
ATOM 1621 N N . LEU A 1 195 ? 2.438 8.434 -13.227 1.00 89.25 195 LEU A N 1
ATOM 1622 C CA . LEU A 1 195 ? 3.069 7.221 -12.735 1.00 89.25 195 LEU A CA 1
ATOM 1623 C C . LEU A 1 195 ? 3.457 6.305 -13.911 1.00 89.25 195 LEU A C 1
ATOM 1625 O O . LEU A 1 195 ? 4.610 5.894 -14.013 1.00 89.25 195 LEU A O 1
ATOM 1629 N N . LYS A 1 196 ? 2.557 6.047 -14.863 1.00 91.50 196 LYS A N 1
ATOM 1630 C CA . LYS A 1 196 ? 2.860 5.221 -16.045 1.00 91.50 196 LYS A CA 1
ATOM 1631 C C . LYS A 1 196 ? 4.125 5.672 -16.793 1.00 91.50 196 LYS A C 1
ATOM 1633 O O . LYS A 1 196 ? 4.856 4.816 -17.283 1.00 91.50 196 LYS A O 1
ATOM 1638 N N . SER A 1 197 ? 4.401 6.976 -16.863 1.00 90.12 197 SER A N 1
ATOM 1639 C CA . SER A 1 197 ? 5.580 7.512 -17.561 1.00 90.12 197 SER A CA 1
ATOM 1640 C C . SER A 1 197 ? 6.912 7.304 -16.828 1.00 90.12 197 SER A C 1
ATOM 1642 O O . SER A 1 197 ? 7.972 7.447 -17.439 1.00 90.12 197 SER A O 1
ATOM 1644 N N . VAL A 1 198 ? 6.896 6.943 -15.541 1.00 88.06 198 VAL A N 1
ATOM 1645 C CA . VAL A 1 198 ? 8.118 6.660 -14.781 1.00 88.06 198 VAL A CA 1
ATOM 1646 C C . VAL A 1 198 ? 8.684 5.307 -15.220 1.00 88.06 198 VAL A C 1
ATOM 1648 O O . VAL A 1 198 ? 8.136 4.247 -14.914 1.00 88.06 198 VAL A O 1
ATOM 1651 N N . ALA A 1 199 ? 9.812 5.348 -15.931 1.00 81.31 199 ALA A N 1
ATOM 1652 C CA . ALA A 1 199 ? 10.470 4.159 -16.453 1.00 81.31 199 ALA A CA 1
ATOM 1653 C C . ALA A 1 199 ? 10.911 3.210 -15.327 1.00 81.31 199 ALA A C 1
ATOM 1655 O O . ALA A 1 199 ? 11.629 3.593 -14.402 1.00 81.31 199 ALA A O 1
ATOM 1656 N N . PHE A 1 200 ? 10.525 1.940 -15.443 1.00 80.38 200 PHE A N 1
ATOM 1657 C CA . PHE A 1 200 ? 11.043 0.870 -14.603 1.00 80.38 200 PHE A CA 1
ATOM 1658 C C . PHE A 1 200 ? 12.103 0.076 -15.367 1.00 80.38 200 PHE A C 1
ATOM 1660 O O . PHE A 1 200 ? 11.797 -0.597 -16.352 1.00 80.38 200 PHE A O 1
ATOM 1667 N N . ARG A 1 201 ? 13.349 0.120 -14.891 1.00 85.00 201 ARG A N 1
ATOM 1668 C CA . ARG A 1 201 ? 14.475 -0.615 -15.473 1.00 85.00 201 ARG A CA 1
ATOM 1669 C C . ARG A 1 201 ? 15.288 -1.279 -14.371 1.00 85.00 201 ARG A C 1
ATOM 1671 O O . ARG A 1 201 ? 15.596 -0.649 -13.363 1.00 85.00 201 ARG A O 1
ATOM 1678 N N . THR A 1 202 ? 15.647 -2.541 -14.569 1.00 86.75 202 THR A N 1
ATOM 1679 C CA . THR A 1 202 ? 16.632 -3.227 -13.726 1.00 86.75 202 THR A CA 1
ATOM 1680 C C . THR A 1 202 ? 18.028 -3.041 -14.296 1.00 86.75 202 THR A C 1
ATOM 1682 O O . THR A 1 202 ? 18.185 -2.956 -15.512 1.00 86.75 202 THR A O 1
ATOM 1685 N N . VAL A 1 203 ? 19.035 -3.017 -13.425 1.00 90.38 203 VAL A N 1
ATOM 1686 C CA . VAL A 1 203 ? 20.441 -3.059 -13.843 1.00 90.38 203 VAL A CA 1
ATOM 1687 C C . VAL A 1 203 ? 20.699 -4.351 -14.620 1.00 90.38 203 VAL A C 1
ATOM 1689 O O . VAL A 1 203 ? 20.263 -5.428 -14.210 1.00 90.38 203 VAL A O 1
ATOM 1692 N N . THR A 1 204 ? 21.402 -4.227 -15.735 1.00 91.62 204 THR A N 1
ATOM 1693 C CA . THR A 1 204 ? 21.804 -5.305 -16.639 1.00 91.62 204 THR A CA 1
ATOM 1694 C C . THR A 1 204 ? 23.324 -5.353 -16.752 1.00 91.62 204 THR A C 1
ATOM 1696 O O . THR A 1 204 ? 24.018 -4.400 -16.401 1.00 91.62 204 THR A O 1
ATOM 1699 N N . ALA A 1 205 ? 23.865 -6.446 -17.289 1.00 92.12 205 ALA A N 1
ATOM 1700 C CA . ALA A 1 205 ? 25.307 -6.560 -17.538 1.00 92.12 205 ALA A CA 1
ATOM 1701 C C . ALA A 1 205 ? 25.869 -5.500 -18.501 1.00 92.12 205 ALA A C 1
ATOM 1703 O O . ALA A 1 205 ? 27.076 -5.297 -18.535 1.00 92.12 205 ALA A O 1
ATOM 1704 N N . ASN A 1 206 ? 25.010 -4.863 -19.300 1.00 91.44 206 ASN A N 1
ATOM 1705 C CA . ASN A 1 206 ? 25.413 -3.845 -20.268 1.00 91.44 206 ASN A CA 1
ATOM 1706 C C . ASN A 1 206 ? 25.558 -2.454 -19.627 1.00 91.44 206 ASN A C 1
ATOM 1708 O O . ASN A 1 206 ? 25.986 -1.519 -20.296 1.00 91.44 206 ASN A O 1
ATOM 1712 N N . ASP A 1 207 ? 25.182 -2.305 -18.355 1.00 93.19 207 ASP A N 1
ATOM 1713 C CA . ASP A 1 207 ? 25.279 -1.041 -17.636 1.00 93.19 207 ASP A CA 1
ATOM 1714 C C . ASP A 1 207 ? 26.675 -0.837 -17.053 1.00 93.19 207 ASP A C 1
ATOM 1716 O O . ASP A 1 207 ? 27.221 -1.719 -16.391 1.00 93.19 207 ASP A O 1
ATOM 1720 N N . GLU A 1 208 ? 27.241 0.354 -17.226 1.00 93.75 208 GLU A N 1
ATOM 1721 C CA . GLU A 1 208 ? 28.451 0.742 -16.501 1.00 93.75 208 GLU A CA 1
ATOM 1722 C C . GLU A 1 208 ? 28.123 1.063 -15.027 1.00 93.75 208 GLU A C 1
ATOM 1724 O O . GLU A 1 208 ? 27.062 1.627 -14.744 1.00 93.75 208 GLU A O 1
ATOM 1729 N N . PRO A 1 209 ? 28.996 0.714 -14.060 1.00 93.94 209 PRO A N 1
ATOM 1730 C CA . PRO A 1 209 ? 30.335 0.136 -14.227 1.00 93.94 209 PRO A CA 1
ATOM 1731 C C . PRO A 1 209 ? 30.354 -1.406 -14.293 1.00 93.94 209 PRO A C 1
ATOM 1733 O O . PRO A 1 209 ? 31.412 -2.023 -14.232 1.00 93.94 209 PRO A O 1
ATOM 1736 N N . PHE A 1 210 ? 29.198 -2.072 -14.344 1.00 93.94 210 PHE A N 1
ATOM 1737 C CA . PHE A 1 210 ? 29.119 -3.535 -14.261 1.00 93.94 210 PHE A CA 1
ATOM 1738 C C . PHE A 1 210 ? 29.698 -4.230 -15.493 1.00 93.94 210 PHE A C 1
ATOM 1740 O O . PHE A 1 210 ? 30.312 -5.291 -15.353 1.00 93.94 210 PHE A O 1
ATOM 1747 N N . LEU A 1 211 ? 29.537 -3.605 -16.663 1.00 91.88 211 LEU A N 1
ATOM 1748 C CA . LEU A 1 211 ? 30.113 -4.049 -17.926 1.00 91.88 211 LEU A CA 1
ATOM 1749 C C . LEU A 1 211 ? 31.646 -4.078 -17.860 1.00 91.88 211 LEU A C 1
ATOM 1751 O O . LEU A 1 211 ? 32.249 -5.133 -18.063 1.00 91.88 211 LEU A O 1
ATOM 1755 N N . SER A 1 212 ? 32.274 -2.947 -17.525 1.00 94.12 212 SER A N 1
ATOM 1756 C CA . SER A 1 212 ? 33.737 -2.825 -17.447 1.00 94.12 212 SER A CA 1
ATOM 1757 C C . SER A 1 212 ? 34.362 -3.648 -16.318 1.00 94.12 212 SER A C 1
ATOM 1759 O O . SER A 1 212 ? 35.464 -4.174 -16.472 1.00 94.12 212 SER A O 1
ATOM 1761 N N . LEU A 1 213 ? 33.656 -3.816 -15.198 1.00 94.81 213 LEU A N 1
ATOM 1762 C CA . LEU A 1 213 ? 34.129 -4.596 -14.051 1.00 94.81 213 LEU A CA 1
ATOM 1763 C C . LEU A 1 213 ? 33.898 -6.113 -14.196 1.00 94.81 213 LEU A C 1
ATOM 1765 O O . LEU A 1 213 ? 34.292 -6.876 -13.314 1.00 94.81 213 LEU A O 1
ATOM 1769 N N . GLY A 1 214 ? 33.267 -6.573 -15.283 1.00 91.38 214 GLY A N 1
ATOM 1770 C CA . GLY A 1 214 ? 33.069 -7.999 -15.561 1.00 91.38 214 GLY A CA 1
ATOM 1771 C C . GLY A 1 214 ? 32.116 -8.705 -14.587 1.00 91.38 214 GLY A C 1
ATOM 1772 O O . GLY A 1 214 ? 32.241 -9.914 -14.363 1.00 91.38 214 GLY A O 1
ATOM 1773 N N . TYR A 1 215 ? 31.165 -7.975 -13.991 1.00 92.38 215 TYR A N 1
ATOM 1774 C CA . TYR A 1 215 ? 30.176 -8.573 -13.093 1.00 92.38 215 TYR A CA 1
ATOM 1775 C C . TYR A 1 215 ? 29.234 -9.516 -13.852 1.00 92.38 215 TYR A C 1
ATOM 1777 O O . TYR A 1 215 ? 28.742 -9.218 -14.940 1.00 92.38 215 TYR A O 1
ATOM 1785 N N . ARG A 1 216 ? 28.915 -10.661 -13.238 1.00 90.56 216 ARG A N 1
ATOM 1786 C CA . ARG A 1 216 ? 27.974 -11.647 -13.792 1.00 90.56 216 ARG A CA 1
ATOM 1787 C C . ARG A 1 216 ? 26.533 -11.297 -13.420 1.00 90.56 216 ARG A C 1
ATOM 1789 O O . ARG A 1 216 ? 25.945 -11.917 -12.538 1.00 90.56 216 ARG A O 1
ATOM 1796 N N . ILE A 1 217 ? 25.985 -10.292 -14.090 1.00 91.69 217 ILE A N 1
ATOM 1797 C CA . ILE A 1 217 ? 24.576 -9.883 -13.989 1.00 91.69 217 ILE A CA 1
ATOM 1798 C C . ILE A 1 217 ? 23.831 -10.405 -15.233 1.00 91.69 217 ILE A C 1
ATOM 1800 O O . ILE A 1 217 ? 24.456 -10.585 -16.280 1.00 91.69 217 ILE A O 1
ATOM 1804 N N . PRO A 1 218 ? 22.520 -10.699 -15.171 1.00 91.31 218 PRO A N 1
ATOM 1805 C CA . PRO A 1 218 ? 21.740 -10.981 -16.372 1.00 91.31 218 PRO A CA 1
ATOM 1806 C C . PRO A 1 218 ? 21.837 -9.851 -17.411 1.00 91.31 218 PRO A C 1
ATOM 1808 O O . PRO A 1 218 ? 21.823 -8.667 -17.072 1.00 91.31 218 PRO A O 1
ATOM 1811 N N . LYS A 1 219 ? 21.942 -10.224 -18.692 1.00 89.50 219 LYS A N 1
ATOM 1812 C CA . LYS A 1 219 ? 21.888 -9.270 -19.815 1.00 89.50 219 LYS A CA 1
ATOM 1813 C C . LYS A 1 219 ? 20.465 -8.784 -20.076 1.00 89.50 21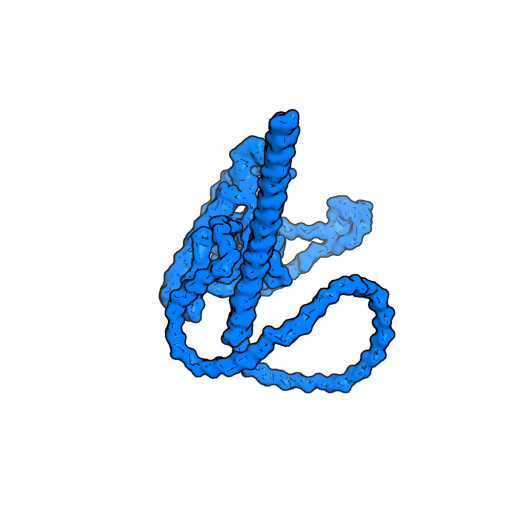9 LYS A C 1
ATOM 1815 O O . LYS A 1 219 ? 20.267 -7.626 -20.417 1.00 89.50 219 LYS A O 1
ATOM 1820 N N . GLU A 1 220 ? 19.499 -9.674 -19.878 1.00 88.94 220 GLU A N 1
ATOM 1821 C CA . GLU A 1 220 ? 18.085 -9.382 -20.072 1.00 88.94 220 GLU A CA 1
ATOM 1822 C C . GLU A 1 220 ? 17.467 -8.731 -18.827 1.00 88.94 220 GLU A C 1
ATOM 1824 O O . GLU A 1 220 ? 17.793 -9.131 -17.701 1.00 88.94 220 GLU A O 1
ATOM 1829 N N . PRO A 1 221 ? 16.542 -7.767 -18.997 1.00 85.75 221 PRO A N 1
ATOM 1830 C CA . PRO A 1 221 ? 15.778 -7.202 -17.894 1.00 85.75 221 PRO A CA 1
ATOM 1831 C C . PRO A 1 221 ? 14.972 -8.259 -17.135 1.00 85.75 221 PRO A C 1
ATOM 1833 O O . PRO A 1 221 ? 14.525 -9.266 -17.693 1.00 85.75 221 PRO A O 1
ATOM 1836 N N . LEU A 1 222 ? 14.711 -7.996 -15.854 1.00 83.88 222 LEU A N 1
ATOM 1837 C CA . LEU A 1 222 ? 13.881 -8.870 -15.028 1.00 83.88 222 LEU A CA 1
ATOM 1838 C C . LEU A 1 222 ? 12.489 -9.064 -15.666 1.00 83.88 222 LEU A C 1
ATOM 1840 O O . LEU A 1 222 ? 11.771 -8.098 -15.914 1.00 83.88 222 LEU A O 1
ATOM 1844 N N . LEU A 1 223 ? 12.119 -10.328 -15.909 1.00 83.06 223 LEU A N 1
ATOM 1845 C CA . LEU A 1 223 ? 10.896 -10.769 -16.607 1.00 83.06 223 LEU A CA 1
ATOM 1846 C C . LEU A 1 223 ? 10.779 -10.369 -18.096 1.00 83.06 223 LEU A C 1
ATOM 1848 O O . LEU A 1 223 ? 9.716 -10.574 -18.684 1.00 83.06 223 LEU A O 1
ATOM 1852 N N . GLY A 1 224 ? 11.846 -9.874 -18.735 1.00 82.06 224 GLY A N 1
ATOM 1853 C CA . GLY A 1 224 ? 11.869 -9.567 -20.174 1.00 82.06 224 GLY A CA 1
ATOM 1854 C C . GLY A 1 224 ? 10.744 -8.611 -20.580 1.00 82.06 224 GLY A C 1
ATOM 1855 O O . GLY A 1 224 ? 10.563 -7.580 -19.938 1.00 82.06 224 GLY A O 1
ATOM 1856 N N . GLU A 1 225 ? 9.940 -8.983 -21.578 1.00 82.19 225 GLU A N 1
ATOM 1857 C CA . GLU A 1 225 ? 8.730 -8.258 -22.026 1.00 82.19 225 GLU A CA 1
ATOM 1858 C C . GLU A 1 225 ? 7.419 -8.891 -21.529 1.00 82.19 225 GLU A C 1
ATOM 1860 O O . GLU A 1 225 ? 6.332 -8.546 -21.983 1.00 82.19 225 GLU A O 1
ATOM 1865 N N . ARG A 1 226 ? 7.492 -9.846 -20.594 1.00 88.56 226 ARG A N 1
ATOM 1866 C CA . ARG A 1 226 ? 6.298 -10.565 -20.142 1.00 88.56 226 ARG A CA 1
ATOM 1867 C C . ARG A 1 226 ? 5.334 -9.621 -19.428 1.00 88.56 226 ARG A C 1
ATOM 1869 O O . ARG A 1 226 ? 5.743 -8.849 -18.551 1.00 88.56 226 ARG A O 1
ATOM 1876 N N . VAL A 1 227 ? 4.062 -9.757 -19.790 1.00 90.69 227 VAL A N 1
ATOM 1877 C CA . VAL A 1 227 ? 2.912 -9.123 -19.148 1.00 90.69 227 VAL A CA 1
ATOM 1878 C C . VAL A 1 227 ? 1.995 -10.229 -18.635 1.00 90.69 227 VAL A C 1
ATOM 1880 O O . VAL A 1 227 ? 1.781 -11.229 -19.316 1.00 90.69 227 VAL A O 1
ATOM 1883 N N . PHE A 1 228 ? 1.486 -10.059 -17.422 1.00 93.88 228 PHE A N 1
ATOM 1884 C CA . PHE A 1 228 ? 0.585 -10.992 -16.756 1.00 93.88 228 PHE A CA 1
ATOM 1885 C C . PHE A 1 228 ? -0.818 -10.393 -16.659 1.00 93.88 228 PHE A C 1
ATOM 1887 O O . PHE A 1 228 ? -0.980 -9.177 -16.573 1.00 93.88 228 PHE A O 1
ATOM 1894 N N . ASP A 1 229 ? -1.850 -11.226 -16.603 1.00 94.88 229 ASP A N 1
ATOM 1895 C CA . ASP A 1 229 ? -3.214 -10.716 -16.437 1.00 94.88 229 ASP A CA 1
ATOM 1896 C C . ASP A 1 229 ? -3.477 -10.269 -15.000 1.00 94.88 229 ASP A C 1
ATOM 1898 O O . ASP A 1 229 ? -3.898 -9.141 -14.746 1.00 94.88 229 ASP A O 1
ATOM 1902 N N . THR A 1 230 ? -3.171 -11.136 -14.038 1.00 95.12 230 THR A N 1
ATOM 1903 C CA . THR A 1 230 ? -3.442 -10.892 -12.620 1.00 95.12 230 THR A CA 1
ATOM 1904 C C . THR A 1 230 ? -2.220 -11.188 -11.772 1.00 95.12 230 THR A C 1
ATOM 1906 O O . THR A 1 230 ? -1.635 -12.264 -11.886 1.00 95.12 230 THR A O 1
ATOM 1909 N N . CYS A 1 231 ? -1.883 -10.270 -10.871 1.00 94.94 231 CYS A N 1
ATOM 1910 C CA . CYS A 1 231 ? -0.789 -10.425 -9.921 1.00 94.94 231 CYS A CA 1
ATOM 1911 C C . CYS A 1 231 ? -1.253 -10.176 -8.492 1.00 94.94 231 CYS A C 1
ATOM 1913 O O . CYS A 1 231 ? -2.172 -9.395 -8.244 1.00 94.94 231 CYS A O 1
ATOM 1915 N N . ALA A 1 232 ? -0.577 -10.826 -7.551 1.00 93.44 232 ALA A N 1
ATOM 1916 C CA . ALA A 1 232 ? -0.769 -10.621 -6.128 1.00 93.44 232 ALA A CA 1
ATOM 1917 C C . ALA A 1 232 ? 0.526 -10.098 -5.504 1.00 93.44 232 ALA A C 1
ATOM 1919 O O . ALA A 1 232 ? 1.596 -10.670 -5.703 1.00 93.44 232 ALA A O 1
ATOM 1920 N N . VAL A 1 233 ? 0.418 -9.030 -4.722 1.00 90.94 233 VAL A N 1
ATOM 1921 C CA . VAL A 1 233 ? 1.504 -8.494 -3.904 1.00 90.94 233 VAL A CA 1
ATOM 1922 C C . VAL A 1 233 ? 1.169 -8.784 -2.450 1.00 90.94 233 VAL A C 1
ATOM 1924 O O . VAL A 1 233 ? 0.205 -8.252 -1.901 1.00 90.94 233 VAL A O 1
ATOM 1927 N N . VAL A 1 234 ? 1.975 -9.643 -1.833 1.00 87.69 234 VAL A N 1
ATOM 1928 C CA . VAL A 1 234 ? 1.895 -9.969 -0.407 1.00 87.69 234 VAL A CA 1
ATOM 1929 C C . VAL A 1 234 ? 3.038 -9.244 0.283 1.00 87.69 234 VAL A C 1
ATOM 1931 O O . VAL A 1 234 ? 4.207 -9.490 -0.006 1.00 87.69 234 VAL A O 1
ATOM 1934 N N . THR A 1 235 ? 2.716 -8.296 1.147 1.00 82.56 235 THR A N 1
ATOM 1935 C CA . THR A 1 235 ? 3.716 -7.472 1.830 1.00 82.56 235 THR A CA 1
ATOM 1936 C C . THR A 1 235 ? 4.268 -8.241 3.078 1.00 82.56 235 THR A C 1
ATOM 1938 O O . THR A 1 235 ? 3.794 -9.337 3.348 1.00 82.56 235 THR A O 1
ATOM 1941 N N . SER A 1 236 ? 5.296 -7.786 3.825 1.00 71.50 236 SER A N 1
ATOM 1942 C CA . SER A 1 236 ? 5.966 -8.568 4.916 1.00 71.50 236 SER A CA 1
ATOM 1943 C C . SER A 1 236 ? 5.736 -8.182 6.402 1.00 71.50 236 SER A C 1
ATOM 1945 O O . SER A 1 236 ? 5.952 -9.019 7.269 1.00 71.50 236 SER A O 1
ATOM 1947 N N . ALA A 1 237 ? 5.304 -6.973 6.765 1.00 62.56 237 ALA A N 1
ATOM 1948 C CA . ALA A 1 237 ? 4.758 -6.576 8.064 1.00 62.56 237 ALA A CA 1
ATOM 1949 C C . ALA A 1 237 ? 3.745 -7.458 8.853 1.00 62.56 237 ALA A C 1
ATOM 1951 O O . ALA A 1 237 ? 3.204 -8.425 8.356 1.00 62.56 237 ALA A O 1
ATOM 1952 N N . GLY A 1 238 ? 3.445 -7.152 10.121 1.00 53.50 238 GLY A N 1
ATOM 1953 C CA . GLY A 1 238 ? 2.351 -7.813 10.856 1.00 53.50 238 GLY A CA 1
ATOM 1954 C C . GLY A 1 238 ? 0.965 -7.407 10.350 1.00 53.50 238 GLY A C 1
ATOM 1955 O O . GLY A 1 238 ? 0.009 -8.131 10.590 1.00 53.50 238 GLY A O 1
ATOM 1956 N N . ALA A 1 239 ? 0.903 -6.321 9.575 1.00 51.16 239 ALA A N 1
ATOM 1957 C CA . ALA A 1 239 ? -0.077 -6.076 8.516 1.00 51.16 239 ALA A CA 1
ATOM 1958 C C . ALA A 1 239 ? 0.641 -5.880 7.161 1.00 51.16 239 ALA A C 1
ATOM 1960 O O . ALA A 1 239 ? 0.271 -5.063 6.356 1.00 51.16 239 ALA A O 1
ATOM 1961 N N . LEU A 1 240 ? 1.747 -6.580 6.934 1.00 53.50 240 LEU A N 1
ATOM 1962 C CA . LEU A 1 240 ? 2.453 -6.750 5.664 1.00 53.50 240 LEU A CA 1
ATOM 1963 C C . LEU A 1 240 ? 3.071 -5.448 4.982 1.00 53.50 240 LEU A C 1
ATOM 1965 O O . LEU A 1 240 ? 2.384 -4.555 4.522 1.00 53.50 240 LEU A O 1
ATOM 1969 N N . LEU A 1 241 ? 4.415 -5.314 4.851 1.00 46.38 241 LEU A N 1
ATOM 1970 C CA . LEU A 1 241 ? 5.314 -4.174 4.471 1.00 46.38 241 LEU A CA 1
ATOM 1971 C C . LEU A 1 241 ? 6.596 -4.677 3.765 1.00 46.38 241 LEU A C 1
ATOM 1973 O O . LEU A 1 241 ? 7.144 -5.668 4.237 1.00 46.38 241 LEU A O 1
ATOM 1977 N N . GLY A 1 242 ? 7.170 -3.961 2.778 1.00 44.38 242 GLY A N 1
ATOM 1978 C CA . GLY A 1 242 ? 8.638 -4.042 2.622 1.00 44.38 242 GLY A CA 1
ATOM 1979 C C . GLY A 1 242 ? 9.346 -3.335 1.466 1.00 44.38 242 GLY A C 1
ATOM 1980 O O . GLY A 1 242 ? 10.424 -2.792 1.671 1.00 44.38 242 GLY A O 1
ATOM 1981 N N . SER A 1 243 ? 8.789 -3.318 0.257 1.00 44.88 243 SER A N 1
ATOM 1982 C CA . SER A 1 243 ? 9.337 -2.523 -0.847 1.00 44.88 243 SER A CA 1
ATOM 1983 C C . SER A 1 243 ? 8.200 -2.118 -1.778 1.00 44.88 243 SER A C 1
ATOM 1985 O O . SER A 1 243 ? 7.495 -2.968 -2.321 1.00 44.88 243 SER A O 1
ATOM 1987 N N . ARG A 1 244 ? 8.015 -0.808 -1.995 1.00 57.62 244 ARG A N 1
ATOM 1988 C CA . ARG A 1 244 ? 7.125 -0.313 -3.066 1.00 57.62 244 ARG A CA 1
ATOM 1989 C C . ARG A 1 244 ? 7.506 -0.886 -4.422 1.00 57.62 244 ARG A C 1
ATOM 1991 O O . ARG A 1 244 ? 6.673 -0.909 -5.317 1.00 57.62 244 ARG A O 1
ATOM 1998 N N . PHE A 1 245 ? 8.754 -1.336 -4.557 1.00 60.69 245 PHE A N 1
ATOM 1999 C CA . PHE A 1 245 ? 9.256 -2.008 -5.739 1.00 60.69 245 PHE A CA 1
ATOM 2000 C C . PHE A 1 245 ? 8.322 -3.136 -6.172 1.00 60.69 245 PHE A C 1
ATOM 2002 O O . PHE A 1 245 ? 7.984 -3.186 -7.342 1.00 60.69 245 PHE A O 1
ATOM 2009 N N . GLY A 1 246 ? 7.818 -3.959 -5.242 1.00 75.81 246 GLY A N 1
ATOM 2010 C CA . GLY A 1 246 ? 6.884 -5.039 -5.571 1.00 75.81 246 GLY A CA 1
ATOM 2011 C C . GLY A 1 246 ? 5.560 -4.542 -6.162 1.00 75.81 246 GLY A C 1
ATOM 2012 O O . GLY A 1 246 ? 5.125 -5.050 -7.193 1.00 75.81 246 GLY A O 1
ATOM 2013 N N . LEU A 1 247 ? 4.945 -3.520 -5.555 1.00 87.00 247 LEU A N 1
ATOM 2014 C CA . LEU A 1 247 ? 3.699 -2.929 -6.059 1.00 87.00 247 LEU A CA 1
ATOM 2015 C C . LEU A 1 247 ? 3.918 -2.228 -7.399 1.00 87.00 247 LEU A C 1
ATOM 2017 O O . LEU A 1 247 ? 3.238 -2.530 -8.372 1.00 87.00 247 LEU A O 1
ATOM 2021 N N . TRP A 1 248 ? 4.900 -1.335 -7.461 1.00 86.31 248 TRP A N 1
ATOM 2022 C CA . TRP A 1 248 ? 5.237 -0.586 -8.662 1.00 86.31 248 TRP A CA 1
ATOM 2023 C C . TRP A 1 248 ? 5.554 -1.494 -9.849 1.00 86.31 248 TRP A C 1
ATOM 2025 O O . TRP A 1 248 ? 5.008 -1.329 -10.937 1.00 86.31 248 TRP A O 1
ATOM 2035 N N . PHE A 1 249 ? 6.402 -2.494 -9.616 1.00 86.56 249 PHE A N 1
ATOM 2036 C CA . PHE A 1 249 ? 6.750 -3.498 -10.607 1.00 86.56 249 PHE A CA 1
ATOM 2037 C C . PHE A 1 249 ? 5.522 -4.264 -11.093 1.00 86.56 249 PHE A C 1
ATOM 2039 O O . PHE A 1 249 ? 5.329 -4.422 -12.297 1.00 86.56 249 PHE A O 1
ATOM 2046 N N . SER A 1 250 ? 4.663 -4.692 -10.166 1.00 90.81 250 SER A N 1
ATOM 2047 C CA . SER A 1 250 ? 3.434 -5.404 -10.516 1.00 90.81 250 SER A CA 1
ATOM 2048 C C . SER A 1 250 ? 2.497 -4.527 -11.348 1.00 90.81 250 SER A C 1
ATOM 2050 O O . SER A 1 250 ? 1.914 -5.015 -12.306 1.00 90.81 250 SER A O 1
ATOM 2052 N N . LEU A 1 251 ? 2.392 -3.225 -11.061 1.00 91.94 251 LEU A N 1
ATOM 2053 C CA . LEU A 1 251 ? 1.569 -2.304 -11.856 1.00 91.94 251 LEU A CA 1
ATOM 2054 C C . LEU A 1 251 ? 2.100 -2.113 -13.285 1.00 91.94 251 LEU A C 1
ATOM 2056 O O . LEU A 1 251 ? 1.311 -1.902 -14.200 1.00 91.94 251 LEU A O 1
ATOM 2060 N N . GLN A 1 252 ? 3.416 -2.209 -13.493 1.00 90.38 252 GLN A N 1
ATOM 2061 C CA . GLN A 1 252 ? 4.040 -2.139 -14.821 1.00 90.38 252 GLN A CA 1
ATOM 2062 C C . GLN A 1 252 ? 3.900 -3.455 -15.609 1.00 90.38 252 GLN A C 1
ATOM 2064 O O . GLN A 1 252 ? 3.876 -3.445 -16.838 1.00 90.38 252 GLN A O 1
ATOM 2069 N N . ARG A 1 253 ? 3.832 -4.603 -14.920 1.00 91.31 253 ARG A N 1
ATOM 2070 C CA . ARG A 1 253 ? 3.878 -5.936 -15.547 1.00 91.31 253 ARG A CA 1
ATOM 2071 C C . ARG A 1 253 ? 2.566 -6.701 -15.541 1.00 91.31 253 ARG A C 1
ATOM 2073 O O . ARG A 1 253 ? 2.508 -7.749 -16.174 1.00 91.31 253 ARG A O 1
ATOM 2080 N N . CYS A 1 254 ? 1.535 -6.221 -14.860 1.00 93.88 254 CYS A N 1
ATOM 2081 C CA . CYS A 1 254 ? 0.287 -6.957 -14.698 1.00 93.88 254 CYS A CA 1
ATOM 2082 C C . CYS A 1 254 ? -0.916 -6.092 -15.059 1.00 93.88 254 CYS A C 1
ATOM 2084 O O . CYS A 1 254 ? -0.923 -4.920 -14.707 1.00 93.88 254 CYS A O 1
ATOM 2086 N N . ASN A 1 255 ? -1.948 -6.647 -15.700 1.00 95.06 255 ASN A N 1
ATOM 2087 C CA . ASN A 1 255 ? -3.165 -5.902 -16.051 1.00 95.06 255 ASN A CA 1
ATOM 2088 C C . ASN A 1 255 ? -3.997 -5.537 -14.810 1.00 95.06 255 ASN A C 1
ATOM 2090 O O . ASN A 1 255 ? -4.574 -4.451 -14.744 1.00 95.06 255 ASN A O 1
ATOM 2094 N N . LYS A 1 256 ? -4.013 -6.407 -13.796 1.00 95.81 256 LYS A N 1
ATOM 2095 C CA . LYS A 1 256 ? -4.649 -6.169 -12.496 1.00 95.81 256 LYS A CA 1
ATOM 2096 C C . LYS A 1 256 ? -3.754 -6.648 -11.357 1.00 95.81 256 LYS A C 1
ATOM 2098 O O . LYS A 1 256 ? -3.197 -7.744 -11.411 1.00 95.81 256 LYS A O 1
ATOM 2103 N N . VAL A 1 257 ? -3.639 -5.845 -10.303 1.00 95.69 257 VAL A N 1
ATOM 2104 C CA . VAL A 1 257 ? -2.810 -6.147 -9.132 1.00 95.69 257 VAL A CA 1
ATOM 2105 C C . VAL A 1 257 ? -3.667 -6.124 -7.877 1.00 95.69 257 VAL A C 1
ATOM 2107 O O . VAL A 1 257 ? -4.267 -5.102 -7.552 1.00 95.69 257 VAL A O 1
ATOM 2110 N N . ARG A 1 258 ? -3.689 -7.239 -7.146 1.00 95.62 258 ARG A N 1
ATOM 2111 C CA . ARG A 1 258 ? -4.239 -7.312 -5.792 1.00 95.62 258 ARG A CA 1
ATOM 2112 C C . ARG A 1 258 ? -3.118 -7.181 -4.776 1.00 95.62 258 ARG A C 1
ATOM 2114 O O . ARG A 1 258 ? -2.149 -7.932 -4.830 1.00 95.62 258 ARG A O 1
ATOM 2121 N N . VAL A 1 259 ? -3.250 -6.266 -3.831 1.00 93.56 259 VAL A N 1
ATOM 2122 C CA . VAL A 1 259 ? -2.252 -6.024 -2.786 1.00 93.56 259 VAL A CA 1
ATOM 2123 C C . VAL A 1 259 ? -2.871 -6.347 -1.440 1.00 93.56 259 VAL A C 1
ATOM 2125 O O . VAL A 1 259 ? -3.882 -5.754 -1.072 1.00 93.56 259 VAL A O 1
ATOM 2128 N N . PHE A 1 260 ? -2.273 -7.280 -0.708 1.00 92.25 260 PHE A N 1
ATOM 2129 C CA . PHE A 1 260 ? -2.780 -7.730 0.585 1.00 92.25 260 PHE A CA 1
ATOM 2130 C C . PHE A 1 260 ? -2.135 -6.956 1.727 1.00 92.25 260 PHE A C 1
ATOM 2132 O O . PHE A 1 260 ? -0.921 -6.793 1.748 1.00 92.25 260 PHE A O 1
ATOM 2139 N N . GLU A 1 261 ? -2.967 -6.493 2.658 1.00 90.69 261 GLU A N 1
ATOM 2140 C CA . GLU A 1 261 ? -2.646 -5.823 3.926 1.00 90.69 261 GLU A CA 1
ATOM 2141 C C . GLU A 1 261 ? -1.771 -4.559 3.811 1.00 90.69 261 GLU A C 1
ATOM 2143 O O . GLU A 1 261 ? -1.496 -3.895 4.800 1.00 90.69 261 GLU A O 1
ATOM 2148 N N . TYR A 1 262 ? -1.412 -4.116 2.604 1.00 90.06 262 TYR A N 1
ATOM 2149 C CA . TYR A 1 262 ? -0.652 -2.880 2.419 1.00 90.06 262 TYR A CA 1
ATOM 2150 C C . TYR A 1 262 ? -1.354 -1.656 3.025 1.00 90.06 262 TYR A C 1
ATOM 2152 O O . TYR A 1 262 ? -0.751 -0.922 3.815 1.00 90.06 262 TYR A O 1
ATOM 2160 N N . VAL A 1 263 ? -2.640 -1.470 2.712 1.00 91.44 263 VAL A N 1
ATOM 2161 C CA . VAL A 1 263 ? -3.530 -0.614 3.505 1.00 91.44 263 VAL A CA 1
ATOM 2162 C C . VAL A 1 263 ? -4.057 -1.479 4.659 1.00 91.44 263 VAL A C 1
ATOM 2164 O O . VAL A 1 263 ? -4.677 -2.506 4.379 1.00 91.44 263 VAL A O 1
ATOM 2167 N N . PRO A 1 264 ? -3.790 -1.125 5.932 1.00 90.62 264 PRO A N 1
ATOM 2168 C CA . PRO A 1 264 ? -4.129 -1.974 7.065 1.00 90.62 264 PRO A CA 1
ATOM 2169 C C . PRO A 1 264 ? -5.638 -2.140 7.220 1.00 90.62 264 PRO A C 1
ATOM 2171 O O . PRO A 1 264 ? -6.388 -1.162 7.196 1.00 90.62 264 PRO A O 1
ATOM 2174 N N . SER A 1 265 ? -6.054 -3.381 7.449 1.00 92.12 265 SER A N 1
ATOM 2175 C CA . SER A 1 265 ? -7.413 -3.718 7.868 1.00 92.12 265 SER A CA 1
ATOM 2176 C C . SER A 1 265 ? -7.627 -3.500 9.373 1.00 92.12 265 SER A C 1
ATOM 2178 O O . SER A 1 265 ? -6.713 -3.114 10.106 1.00 92.12 265 SER A O 1
ATOM 2180 N N . VAL A 1 266 ? -8.817 -3.840 9.873 1.00 91.38 266 VAL A N 1
ATOM 2181 C CA . VAL A 1 266 ? -9.137 -3.945 11.310 1.00 91.38 266 VAL A CA 1
ATOM 2182 C C . VAL A 1 266 ? -8.196 -4.887 12.076 1.00 91.38 266 VAL A C 1
ATOM 2184 O O . VAL A 1 266 ? -8.109 -4.817 13.298 1.00 91.38 266 VAL A O 1
ATOM 2187 N N . ARG A 1 267 ? -7.427 -5.735 11.373 1.00 88.88 267 ARG A N 1
ATOM 2188 C CA . ARG A 1 267 ? -6.384 -6.603 11.950 1.00 88.88 267 ARG A CA 1
ATOM 2189 C C . ARG A 1 267 ? -5.046 -5.898 12.196 1.00 88.88 267 ARG A C 1
ATOM 2191 O O . ARG A 1 267 ? -4.066 -6.558 12.548 1.00 88.88 267 ARG A O 1
ATOM 2198 N N . VAL A 1 268 ? -4.983 -4.584 11.998 1.00 87.38 268 VAL A N 1
ATOM 2199 C CA . VAL A 1 268 ? -3.811 -3.755 12.291 1.00 87.38 268 VAL A CA 1
ATOM 2200 C C . VAL A 1 268 ? -3.228 -4.061 13.676 1.00 87.38 268 VAL A C 1
ATOM 2202 O O . VAL A 1 268 ? -3.927 -4.174 14.679 1.00 87.38 268 VAL A O 1
ATOM 2205 N N . THR A 1 269 ? -1.909 -4.240 13.730 1.00 83.25 269 THR A N 1
ATOM 2206 C CA . THR A 1 269 ? -1.202 -4.718 14.922 1.00 83.25 269 THR A CA 1
ATOM 2207 C C . THR A 1 269 ? 0.175 -4.075 15.054 1.00 83.25 269 THR A C 1
ATOM 2209 O O . THR A 1 269 ? 0.734 -3.539 14.096 1.00 83.25 269 THR A O 1
ATOM 2212 N N . ARG A 1 270 ? 0.732 -4.133 16.272 1.00 79.69 270 ARG A N 1
ATOM 2213 C CA . ARG A 1 270 ? 2.103 -3.706 16.582 1.00 79.69 270 ARG A CA 1
ATOM 2214 C C . ARG A 1 270 ? 3.128 -4.632 15.976 1.00 79.69 270 ARG A C 1
ATOM 2216 O O . ARG A 1 270 ? 4.290 -4.252 15.866 1.00 79.69 270 ARG A O 1
ATOM 2223 N N . ARG A 1 271 ? 2.725 -5.868 15.677 1.00 80.88 271 ARG A N 1
ATOM 2224 C CA . ARG A 1 271 ? 3.625 -6.865 15.128 1.00 80.88 271 ARG A CA 1
ATOM 2225 C C . ARG A 1 271 ? 4.225 -6.303 13.844 1.00 80.88 271 ARG A C 1
ATOM 2227 O O . ARG A 1 271 ? 3.508 -5.903 12.934 1.00 80.88 271 ARG A O 1
ATOM 2234 N N . CYS A 1 272 ? 5.547 -6.251 13.800 1.00 79.38 272 CYS A N 1
ATOM 2235 C CA . CYS A 1 272 ? 6.247 -5.686 12.673 1.00 79.38 272 CYS A CA 1
ATOM 2236 C C . CYS A 1 272 ? 6.185 -6.620 11.487 1.00 79.38 272 CYS A C 1
ATOM 2238 O O . CYS A 1 272 ? 6.054 -6.037 10.444 1.00 79.38 272 CYS A O 1
ATOM 2240 N N . HIS A 1 273 ? 6.194 -7.965 11.613 1.00 82.56 273 HIS A N 1
ATOM 2241 C CA . HIS A 1 273 ? 6.160 -8.961 10.512 1.00 82.56 273 HIS A CA 1
ATOM 2242 C C . HIS A 1 273 ? 5.236 -10.163 10.805 1.00 82.56 273 HIS A C 1
ATOM 2244 O O . HIS A 1 273 ? 5.257 -10.630 11.941 1.00 82.56 273 HIS A O 1
ATOM 2250 N N . TYR A 1 274 ? 4.489 -10.758 9.848 1.00 82.50 274 TYR A N 1
ATOM 2251 C CA . TYR A 1 274 ? 3.655 -11.951 10.174 1.00 82.50 274 TYR A CA 1
ATOM 2252 C C . TYR A 1 274 ? 4.491 -13.112 10.721 1.00 82.50 274 TYR A C 1
ATOM 2254 O O . TYR A 1 274 ? 4.025 -13.863 11.571 1.00 82.50 274 TYR A O 1
ATOM 2262 N N . TYR A 1 275 ? 5.748 -13.242 10.292 1.00 80.75 275 TYR A N 1
ATOM 2263 C CA . TYR A 1 275 ? 6.605 -14.390 10.604 1.00 80.75 275 TYR A CA 1
ATOM 2264 C C . TYR A 1 275 ? 7.478 -14.188 11.848 1.00 80.75 275 TYR A C 1
ATOM 2266 O O . TYR A 1 275 ? 8.060 -15.151 12.334 1.00 80.75 275 TYR A O 1
ATOM 2274 N N . ILE A 1 276 ? 7.551 -12.973 12.409 1.00 77.81 276 ILE A N 1
ATOM 2275 C CA . ILE A 1 276 ? 8.377 -12.680 13.596 1.00 77.81 276 ILE A CA 1
ATOM 2276 C C . ILE A 1 276 ? 7.531 -11.964 14.652 1.00 77.81 276 ILE A C 1
ATOM 2278 O O . ILE A 1 276 ? 6.836 -11.006 14.320 1.00 77.81 276 ILE A O 1
ATOM 2282 N N . PRO A 1 277 ? 7.615 -12.343 15.940 1.00 77.75 277 PRO A N 1
ATOM 2283 C CA . PRO A 1 277 ? 6.883 -11.682 17.026 1.00 77.75 277 PRO A CA 1
ATOM 2284 C C . PRO A 1 277 ? 7.416 -10.283 17.393 1.00 77.75 277 PRO A C 1
ATOM 2286 O O . PRO A 1 277 ? 7.025 -9.727 18.416 1.00 77.75 277 PRO A O 1
ATOM 2289 N N . ALA A 1 278 ? 8.310 -9.705 16.587 1.00 79.06 278 ALA A N 1
ATOM 2290 C CA . ALA A 1 278 ? 8.847 -8.369 16.803 1.00 79.06 278 ALA A CA 1
ATOM 2291 C C . ALA A 1 278 ? 7.716 -7.339 16.738 1.00 79.06 278 ALA A C 1
ATOM 2293 O O . ALA A 1 278 ? 6.832 -7.448 15.893 1.00 79.06 278 ALA A O 1
ATOM 2294 N N . SER A 1 279 ? 7.748 -6.346 17.623 1.00 82.19 279 SER A N 1
ATOM 2295 C CA . SER A 1 279 ? 6.737 -5.295 17.721 1.00 82.19 279 SER A CA 1
ATOM 2296 C C . SER A 1 279 ? 7.367 -3.956 17.368 1.00 82.19 279 SER A C 1
ATOM 2298 O O . SER A 1 279 ? 8.163 -3.442 18.150 1.00 82.19 279 SER A O 1
ATOM 2300 N N . ASP A 1 280 ? 6.960 -3.381 16.244 1.00 81.12 280 ASP A N 1
ATOM 2301 C CA . ASP A 1 280 ? 7.339 -2.036 15.829 1.00 81.12 280 ASP A CA 1
ATOM 2302 C C . ASP A 1 280 ? 6.206 -1.426 14.972 1.00 81.12 280 ASP A C 1
ATOM 2304 O O . ASP A 1 280 ? 5.991 -1.863 13.836 1.00 81.12 280 ASP A O 1
ATOM 2308 N N . PRO A 1 281 ? 5.451 -0.438 15.495 1.00 79.12 281 PRO A N 1
ATOM 2309 C CA . PRO A 1 281 ? 4.369 0.206 14.751 1.00 79.12 281 PRO A CA 1
ATOM 2310 C C . PRO A 1 281 ? 4.868 1.004 13.535 1.00 79.12 281 PRO A C 1
ATOM 2312 O O . PRO A 1 281 ? 4.101 1.214 12.589 1.00 79.12 281 PRO A O 1
ATOM 2315 N N . SER A 1 282 ? 6.147 1.397 13.500 1.00 79.31 282 SER A N 1
ATOM 2316 C CA . SER A 1 282 ? 6.743 2.090 12.356 1.00 79.31 282 SER A CA 1
ATOM 2317 C C . SER A 1 282 ? 6.766 1.223 11.094 1.00 79.31 282 SER A C 1
ATOM 2319 O O . SER A 1 282 ? 6.742 1.766 9.990 1.00 79.31 282 SER A O 1
ATOM 2321 N N . CYS A 1 283 ? 6.707 -0.108 11.227 1.00 80.44 283 CYS A N 1
ATOM 2322 C CA . CYS A 1 283 ? 6.563 -1.024 10.092 1.00 80.44 283 CYS A CA 1
ATOM 2323 C C . CYS A 1 283 ? 5.196 -0.903 9.394 1.00 80.44 283 CYS A C 1
ATOM 2325 O O . CYS A 1 283 ? 5.060 -1.239 8.220 1.00 80.44 283 CYS A O 1
ATOM 2327 N N . THR A 1 284 ? 4.167 -0.418 10.090 1.00 81.88 284 THR A N 1
ATOM 2328 C CA . THR A 1 284 ? 2.821 -0.268 9.521 1.00 81.88 284 THR A CA 1
ATOM 2329 C C . THR A 1 284 ? 2.532 1.176 9.128 1.00 81.88 284 THR A C 1
ATOM 2331 O O . THR A 1 284 ? 1.926 1.408 8.082 1.00 81.88 284 THR A O 1
ATOM 2334 N N . LEU A 1 285 ? 2.958 2.141 9.941 1.00 80.62 285 LEU A N 1
ATOM 2335 C CA . LEU A 1 285 ? 2.612 3.554 9.766 1.00 80.62 285 LEU A CA 1
ATOM 2336 C C . LEU A 1 285 ? 3.726 4.394 9.119 1.00 80.62 285 LEU A C 1
ATOM 2338 O O . LEU A 1 285 ? 3.455 5.452 8.557 1.00 80.62 285 LEU A O 1
ATOM 2342 N N . GLY A 1 286 ? 4.962 3.896 9.116 1.00 78.38 286 GLY A N 1
ATOM 2343 C CA . GLY A 1 286 ? 6.131 4.591 8.585 1.00 78.38 286 GLY A CA 1
ATOM 2344 C C . GLY A 1 286 ? 6.966 5.270 9.666 1.00 78.38 286 GLY A C 1
ATOM 2345 O O . GLY A 1 286 ? 6.494 5.554 10.763 1.00 78.38 286 GLY A O 1
ATOM 2346 N N . ALA A 1 287 ? 8.233 5.505 9.333 1.00 74.50 287 ALA A N 1
ATOM 2347 C CA . ALA A 1 287 ? 9.170 6.311 10.114 1.00 74.50 287 ALA A CA 1
ATOM 2348 C C . ALA A 1 287 ? 10.225 6.901 9.172 1.00 74.50 287 ALA A C 1
ATOM 2350 O O . ALA A 1 287 ? 10.171 8.075 8.820 1.00 74.50 287 ALA A O 1
ATOM 2351 N N . TRP A 1 288 ? 11.151 6.060 8.698 1.00 73.88 288 TRP A N 1
ATOM 2352 C CA . TRP A 1 288 ? 12.152 6.455 7.703 1.00 73.88 288 TRP A CA 1
ATOM 2353 C C . TRP A 1 288 ? 11.546 6.635 6.308 1.00 73.88 288 TRP A C 1
ATOM 2355 O O . TRP A 1 288 ? 11.735 7.662 5.663 1.00 73.88 288 TRP A O 1
ATOM 2365 N N . HIS A 1 289 ? 10.794 5.635 5.843 1.00 79.31 289 HIS A N 1
ATOM 2366 C CA . HIS A 1 289 ? 10.072 5.720 4.579 1.00 79.31 289 HIS A CA 1
ATOM 2367 C C . HIS A 1 289 ? 8.785 6.535 4.762 1.00 79.31 289 HIS A C 1
ATOM 2369 O O . HIS A 1 289 ? 8.122 6.363 5.792 1.00 79.31 289 HIS A O 1
ATOM 2375 N N . PRO A 1 290 ? 8.368 7.344 3.766 1.00 82.44 290 PRO A N 1
ATOM 2376 C CA . PRO A 1 290 ? 7.097 8.067 3.803 1.00 82.44 290 PRO A CA 1
ATOM 2377 C C . PRO A 1 290 ? 5.906 7.132 3.537 1.00 82.44 290 PRO A C 1
ATOM 2379 O O . PRO A 1 290 ? 5.093 7.370 2.649 1.00 82.44 290 PRO A O 1
ATOM 2382 N N . LEU A 1 291 ? 5.821 6.045 4.304 1.00 85.38 291 LEU A N 1
ATOM 2383 C CA . LEU A 1 291 ? 4.915 4.919 4.107 1.00 85.38 291 LEU A CA 1
ATOM 2384 C C . LEU A 1 291 ? 3.445 5.320 4.225 1.00 85.38 291 LEU A C 1
ATOM 2386 O O . LEU A 1 291 ? 2.635 4.891 3.410 1.00 85.38 291 LEU A O 1
ATOM 2390 N N . ALA A 1 292 ? 3.104 6.178 5.185 1.00 87.62 292 ALA A N 1
ATOM 2391 C CA . ALA A 1 292 ? 1.757 6.724 5.310 1.00 87.62 292 ALA A CA 1
ATOM 2392 C C . ALA A 1 292 ? 1.294 7.422 4.015 1.00 87.62 292 ALA A C 1
ATOM 2394 O O . ALA A 1 292 ? 0.179 7.181 3.560 1.00 87.62 292 ALA A O 1
ATOM 2395 N N . GLN A 1 293 ? 2.167 8.196 3.354 1.00 87.19 293 GLN A N 1
ATOM 2396 C CA . GLN A 1 293 ? 1.838 8.854 2.083 1.00 87.19 293 GLN A CA 1
ATOM 2397 C C . GLN A 1 293 ? 1.633 7.838 0.957 1.00 87.19 293 GLN A C 1
ATOM 2399 O O . GLN A 1 293 ? 0.776 8.025 0.099 1.00 87.19 293 GLN A O 1
ATOM 2404 N N . GLU A 1 294 ? 2.401 6.749 0.956 1.00 88.75 294 GLU A N 1
ATOM 2405 C CA . GLU A 1 294 ? 2.215 5.667 -0.015 1.00 88.75 294 GLU A CA 1
ATOM 2406 C C . GLU A 1 294 ? 0.872 4.990 0.127 1.00 88.75 294 GLU A C 1
ATOM 2408 O O . GLU A 1 294 ? 0.201 4.730 -0.864 1.00 88.75 294 GLU A O 1
ATOM 2413 N N . LYS A 1 295 ? 0.509 4.678 1.372 1.00 91.19 295 LYS A N 1
ATOM 2414 C CA . LYS A 1 295 ? -0.724 3.977 1.692 1.00 91.19 295 LYS A CA 1
ATOM 2415 C C . LYS A 1 295 ? -1.917 4.853 1.359 1.00 91.19 295 LYS A C 1
ATOM 2417 O O . LYS A 1 295 ? -2.858 4.350 0.766 1.00 91.19 295 LYS A O 1
ATOM 2422 N N . LEU A 1 296 ? -1.834 6.158 1.628 1.00 91.69 296 LEU A N 1
ATOM 2423 C CA . LEU A 1 296 ? -2.831 7.134 1.182 1.00 91.69 296 LEU A CA 1
ATOM 2424 C C . LEU A 1 296 ? -2.944 7.193 -0.347 1.00 91.69 296 LEU A C 1
ATOM 2426 O O . LEU A 1 296 ? -4.052 7.239 -0.876 1.00 91.69 296 LEU A O 1
ATOM 2430 N N . LEU A 1 297 ? -1.821 7.167 -1.070 1.00 91.19 297 LEU A N 1
ATOM 2431 C CA . LEU A 1 297 ? -1.840 7.139 -2.533 1.00 91.19 297 LEU A CA 1
ATOM 2432 C C . LEU A 1 297 ? -2.449 5.831 -3.063 1.00 91.19 297 LEU A C 1
ATOM 2434 O O . LEU A 1 297 ? -3.320 5.875 -3.925 1.00 91.19 297 LEU A O 1
ATOM 2438 N N . ALA A 1 298 ? -2.049 4.680 -2.527 1.00 92.88 298 ALA A N 1
ATOM 2439 C CA . ALA A 1 298 ? -2.590 3.382 -2.922 1.00 92.88 298 ALA A CA 1
ATOM 2440 C C . ALA A 1 298 ? -4.084 3.250 -2.589 1.00 92.88 298 ALA A C 1
ATOM 2442 O O . ALA A 1 298 ? -4.853 2.757 -3.409 1.00 92.88 298 ALA A O 1
ATOM 2443 N N . GLU A 1 299 ? -4.507 3.767 -1.434 1.00 93.62 299 GLU A N 1
ATOM 2444 C CA . GLU A 1 299 ? -5.911 3.877 -1.032 1.00 93.62 299 GLU A CA 1
ATOM 2445 C C . GLU A 1 299 ? -6.717 4.771 -1.981 1.00 93.62 299 GLU A C 1
ATOM 2447 O O . GLU A 1 299 ? -7.893 4.518 -2.219 1.00 93.62 299 GLU A O 1
ATOM 2452 N N . ARG A 1 300 ? -6.096 5.795 -2.573 1.00 92.75 300 ARG A N 1
ATOM 2453 C CA . ARG A 1 300 ? -6.731 6.631 -3.600 1.00 92.75 300 ARG A CA 1
ATOM 2454 C C . ARG A 1 300 ? -6.765 5.964 -4.981 1.00 92.75 300 ARG A C 1
ATOM 2456 O O . ARG A 1 300 ? -7.644 6.274 -5.777 1.00 92.75 300 ARG A O 1
ATOM 2463 N N . MET A 1 301 ? -5.805 5.089 -5.276 1.00 91.88 301 MET A N 1
ATOM 2464 C CA . MET A 1 301 ? -5.668 4.388 -6.562 1.00 91.88 301 MET A CA 1
ATOM 2465 C C . MET A 1 301 ? -6.534 3.128 -6.681 1.00 91.88 301 MET A C 1
ATOM 2467 O O . MET A 1 301 ? -6.719 2.622 -7.790 1.00 91.88 301 MET A O 1
ATOM 2471 N N . ARG A 1 302 ? -7.010 2.577 -5.561 1.00 94.00 302 ARG A N 1
ATOM 2472 C CA . ARG A 1 302 ? -7.772 1.324 -5.558 1.00 94.00 302 ARG A CA 1
ATOM 2473 C C . ARG A 1 302 ? -9.111 1.440 -6.286 1.00 94.00 302 ARG A C 1
ATOM 2475 O O . ARG A 1 302 ? -9.678 2.521 -6.419 1.00 94.00 302 ARG A O 1
ATOM 2482 N N . GLN A 1 303 ? -9.657 0.287 -6.660 1.00 93.81 303 GLN A N 1
ATOM 2483 C CA . GLN A 1 303 ? -10.931 0.172 -7.378 1.00 93.81 303 GLN A CA 1
ATOM 2484 C C . GLN A 1 303 ? -11.967 -0.728 -6.694 1.00 93.81 303 GLN A C 1
ATOM 2486 O O . GLN A 1 303 ? -13.082 -0.875 -7.188 1.00 93.81 303 GLN A O 1
ATOM 2491 N N . ASN A 1 304 ? -11.611 -1.363 -5.579 1.00 95.56 304 ASN A N 1
ATOM 2492 C CA . ASN A 1 304 ? -12.500 -2.224 -4.798 1.00 95.56 304 ASN A CA 1
ATOM 2493 C C . ASN A 1 304 ? -13.169 -1.465 -3.642 1.00 95.56 304 ASN A C 1
ATOM 2495 O O . ASN A 1 304 ? -12.889 -0.291 -3.432 1.00 95.56 304 ASN A O 1
ATOM 2499 N N . SER A 1 305 ? -14.071 -2.123 -2.909 1.00 96.56 305 SER A N 1
ATOM 2500 C CA . SER A 1 305 ? -14.895 -1.507 -1.858 1.00 96.56 305 SER A CA 1
ATOM 2501 C C . SER A 1 305 ? -14.143 -1.272 -0.541 1.00 96.56 305 SER A C 1
ATOM 2503 O O . SER A 1 305 ? -13.158 -1.947 -0.256 1.00 96.56 305 SER A O 1
ATOM 2505 N N . ASP A 1 306 ? -14.645 -0.366 0.306 1.00 96.75 306 ASP A N 1
ATOM 2506 C CA . ASP A 1 306 ? -14.075 -0.103 1.641 1.00 96.75 306 ASP A CA 1
ATOM 2507 C C . ASP A 1 306 ? -14.079 -1.367 2.520 1.00 96.75 306 ASP A C 1
ATOM 2509 O O . ASP A 1 306 ? -13.147 -1.596 3.284 1.00 96.75 306 ASP A O 1
ATOM 2513 N N . ILE A 1 307 ? -15.086 -2.230 2.361 1.00 96.25 307 ILE A N 1
ATOM 2514 C CA . ILE A 1 307 ? -15.168 -3.529 3.040 1.00 96.25 307 ILE A CA 1
ATOM 2515 C C . ILE A 1 307 ? -13.980 -4.421 2.672 1.00 96.25 307 ILE A C 1
ATOM 2517 O O . ILE A 1 307 ? -13.344 -5.011 3.548 1.00 96.25 307 ILE A O 1
ATOM 2521 N N . ASP A 1 308 ? -13.667 -4.534 1.382 1.00 95.94 308 ASP A N 1
ATOM 2522 C CA . ASP A 1 308 ? -12.560 -5.377 0.934 1.00 95.94 308 ASP A CA 1
ATOM 2523 C C . ASP A 1 308 ? -11.218 -4.876 1.491 1.00 95.94 308 ASP A C 1
ATOM 2525 O O . ASP A 1 308 ? -10.365 -5.675 1.879 1.00 95.94 308 ASP A O 1
ATOM 2529 N N . VAL A 1 309 ? -11.057 -3.558 1.618 1.00 95.12 309 VAL A N 1
ATOM 2530 C CA . VAL A 1 309 ? -9.848 -2.964 2.197 1.00 95.12 309 VAL A CA 1
ATOM 2531 C C . VAL A 1 309 ? -9.787 -3.173 3.700 1.00 95.12 309 VAL A C 1
ATOM 2533 O O . VAL A 1 309 ? -8.863 -3.800 4.210 1.00 95.12 309 VAL A O 1
ATOM 2536 N N . PHE A 1 310 ? -10.772 -2.656 4.424 1.00 95.31 310 PHE A N 1
ATOM 2537 C CA . PHE A 1 310 ? -10.654 -2.475 5.862 1.00 95.31 310 PHE A CA 1
ATOM 2538 C C . PHE A 1 310 ? -11.149 -3.681 6.660 1.00 95.31 310 PHE A C 1
ATOM 2540 O O . PHE A 1 310 ? -10.665 -3.888 7.764 1.00 95.31 310 PHE A O 1
ATOM 2547 N N . GLN A 1 311 ? -12.017 -4.531 6.104 1.00 94.50 311 GLN A N 1
ATOM 2548 C CA . GLN A 1 311 ? -12.409 -5.794 6.746 1.00 94.50 311 GLN A CA 1
ATOM 2549 C C . GLN A 1 311 ? -11.600 -6.974 6.199 1.00 94.50 311 GLN A C 1
ATOM 2551 O O . GLN A 1 311 ? -11.083 -7.794 6.960 1.00 94.50 311 GLN A O 1
ATOM 2556 N N . ARG A 1 312 ? -11.440 -7.071 4.871 1.00 93.00 312 ARG A N 1
ATOM 2557 C CA . ARG A 1 312 ? -10.750 -8.218 4.250 1.00 93.00 312 ARG A CA 1
ATOM 2558 C C . ARG A 1 312 ? -9.253 -8.017 4.051 1.00 93.00 312 ARG A C 1
ATOM 2560 O O . ARG A 1 312 ? -8.550 -9.019 3.961 1.00 93.00 312 ARG A O 1
ATOM 2567 N N . GLY A 1 313 ? -8.746 -6.788 4.083 1.00 92.44 313 GLY A N 1
ATOM 2568 C CA . GLY A 1 313 ? -7.311 -6.514 4.026 1.00 92.44 313 GLY A CA 1
ATOM 2569 C C . GLY A 1 313 ? -6.715 -6.663 2.635 1.00 92.44 313 GLY A C 1
ATOM 2570 O O . GLY A 1 313 ? -5.621 -7.206 2.513 1.00 92.44 313 GLY A O 1
ATOM 2571 N N . PHE A 1 314 ? -7.398 -6.225 1.576 1.00 94.25 314 PHE A N 1
ATOM 2572 C CA . PHE A 1 314 ? -6.764 -6.110 0.261 1.00 94.25 314 PHE A CA 1
ATOM 2573 C C . PHE A 1 314 ? -7.280 -4.929 -0.561 1.00 94.25 314 PHE A C 1
ATOM 2575 O O . PHE A 1 314 ? -8.428 -4.511 -0.437 1.00 94.25 314 PHE A O 1
ATOM 2582 N N . ILE A 1 315 ? -6.430 -4.423 -1.451 1.00 95.38 315 ILE A N 1
ATOM 2583 C CA . ILE A 1 315 ? -6.783 -3.436 -2.477 1.00 95.38 315 ILE A CA 1
ATOM 2584 C C . ILE A 1 315 ? -6.572 -4.031 -3.868 1.00 95.38 315 ILE A C 1
ATOM 2586 O O . ILE A 1 315 ? -5.600 -4.751 -4.090 1.00 95.38 315 ILE A O 1
ATOM 2590 N N . ASP A 1 316 ? -7.457 -3.705 -4.806 1.00 96.12 316 ASP A N 1
ATOM 2591 C CA . ASP A 1 316 ? -7.291 -4.021 -6.227 1.00 96.12 316 ASP A CA 1
ATOM 2592 C C . ASP A 1 316 ? -6.945 -2.730 -6.981 1.00 96.12 316 ASP A C 1
ATOM 2594 O O . ASP A 1 316 ? -7.672 -1.741 -6.884 1.00 96.12 316 ASP A O 1
ATOM 2598 N N . ILE A 1 317 ? -5.848 -2.738 -7.739 1.00 95.06 317 ILE A N 1
ATOM 2599 C CA . ILE A 1 317 ? -5.386 -1.611 -8.558 1.00 95.06 317 ILE A CA 1
ATOM 2600 C C . ILE A 1 317 ? -5.194 -2.091 -10.001 1.00 95.06 317 ILE A C 1
ATOM 2602 O O . ILE A 1 317 ? -4.651 -3.173 -10.245 1.00 95.06 317 ILE A O 1
ATOM 2606 N N . ASN A 1 318 ? -5.618 -1.275 -10.964 1.00 94.69 318 ASN A N 1
ATOM 2607 C CA . ASN A 1 318 ? -5.360 -1.530 -12.378 1.00 94.69 318 ASN A CA 1
ATOM 2608 C C . ASN A 1 318 ? -3.898 -1.277 -12.740 1.00 94.69 318 ASN A C 1
ATOM 2610 O O . ASN A 1 318 ? -3.299 -0.279 -12.338 1.00 94.69 318 ASN A O 1
ATOM 2614 N N . GLY A 1 319 ? -3.348 -2.165 -13.558 1.00 93.62 319 GLY A N 1
ATOM 2615 C CA . GLY A 1 319 ? -2.023 -2.003 -14.128 1.00 93.62 319 GLY A CA 1
ATOM 2616 C C . GLY A 1 319 ? -1.937 -0.866 -15.131 1.00 93.62 319 GLY A C 1
ATOM 2617 O O . GLY A 1 319 ? -2.909 -0.534 -15.814 1.00 93.62 319 GLY A O 1
ATOM 2618 N N . PHE A 1 320 ? -0.738 -0.319 -15.297 1.00 92.88 320 PHE A N 1
ATOM 2619 C CA . PHE A 1 320 ? -0.483 0.816 -16.179 1.00 92.88 320 PHE A CA 1
ATOM 2620 C C . PHE A 1 320 ? -0.722 0.509 -17.662 1.00 92.88 320 PHE A C 1
ATOM 2622 O O . PHE A 1 320 ? -1.081 1.410 -18.423 1.00 92.88 320 PHE A O 1
ATOM 2629 N N . ASN A 1 321 ? -0.610 -0.759 -18.066 1.00 90.31 321 ASN A N 1
ATOM 2630 C CA . ASN A 1 321 ? -0.908 -1.201 -19.433 1.00 90.31 321 ASN A CA 1
ATOM 2631 C C . ASN A 1 321 ? -2.393 -1.053 -19.792 1.00 90.31 321 ASN A C 1
ATOM 2633 O O . ASN A 1 321 ? -2.729 -0.908 -20.963 1.00 90.31 321 ASN A O 1
ATOM 2637 N N . THR A 1 322 ? -3.280 -1.032 -18.793 1.00 91.88 322 THR A N 1
ATOM 2638 C CA . THR A 1 322 ? -4.728 -0.863 -18.995 1.00 91.88 322 THR A CA 1
ATOM 2639 C C . THR A 1 322 ? -5.163 0.605 -19.040 1.00 91.88 322 THR A C 1
ATOM 2641 O O . THR A 1 322 ? -6.295 0.904 -19.421 1.00 91.88 322 THR A O 1
ATOM 2644 N N . LEU A 1 323 ? -4.276 1.534 -18.665 1.00 90.44 323 LEU A N 1
ATOM 2645 C CA . LEU A 1 323 ? -4.582 2.960 -18.626 1.00 90.44 323 LEU A CA 1
ATOM 2646 C C . LEU A 1 323 ? -4.480 3.601 -20.004 1.00 90.44 323 LEU A C 1
ATOM 2648 O O . LEU A 1 323 ? -3.504 3.389 -20.735 1.00 90.44 323 LEU A O 1
ATOM 2652 N N . ARG A 1 324 ? -5.445 4.477 -20.286 1.00 88.69 324 ARG A N 1
ATOM 2653 C CA . ARG A 1 324 ? -5.421 5.390 -21.426 1.00 88.69 324 ARG A CA 1
ATOM 2654 C C . ARG A 1 324 ? -4.942 6.757 -20.955 1.00 88.69 324 ARG A C 1
ATOM 2656 O O . ARG A 1 324 ? -5.637 7.442 -20.213 1.00 88.69 324 ARG A O 1
ATOM 2663 N N . CYS A 1 325 ? -3.733 7.063 -21.391 1.00 87.25 325 CYS A N 1
ATOM 2664 C CA . CYS A 1 325 ? -3.020 8.322 -21.314 1.00 87.25 325 CYS A CA 1
ATOM 2665 C C . CYS A 1 325 ? -2.572 8.582 -22.760 1.00 87.25 325 CYS A C 1
ATOM 2667 O O . CYS A 1 325 ? -2.602 9.747 -23.178 1.00 87.25 325 CYS A O 1
#

Secondary structure (DSSP, 8-state):
-HHHHHHHHHHHHHHHHHHHHHHHHHHHHHHHHHHHHHHHHHHHHHHHHHHTS------------------------PPPP----------------------------TT----S-----SSSS-SGGG--S-TTSHHHHHHHHHHHHHHHHHHHHHHHHT-TTS--STT---TT-----------HHHHHHHHHTS------TTSTTTTTTT----SSPTTTT--EEEEEEE--BTT----HHHHHHHHHHEEEEEEESSS--TT--SEEETTEEEE-THHHH-SSS-HHHHHHHHHHH--S-HHHHHTT-EEEEE-GGG---